Protein AF-0000000066997090 (afdb_homodimer)

Radius of gyration: 21.76 Å; Cα contacts (8 Å, |Δi|>4): 452; chains: 2; bounding box: 59×66×46 Å

pLDDT: mean 92.42, std 15.79, range [26.75, 98.94]

Secondary structure (DSSP, 8-state):
--S----TTS----S-HHHHHHHHHHHHHHHHHHHHHHHHHHHHHH-PPPP-HHHHHHHHHHT--GGGSHHHHHHHHHHHHHHHHHHHHHHHHHTT--HHHHHHHHHHHHHHHHHHHHHHTTS---GGGS-HHHHHHHHHHHHHHHHHHHHHHHHHHHGGGGG-/--S----TTS----S-HHHHHHHHHHHHHHHHHHHHHHHHHHHHHH-PPPP-HHHHHHHHHHT--GGGSHHHHHHHHHHHHHHHHHHHHHHHHHTT--HHHHHHHHHHHHHHHHHHHHHHTTS---GGGS-HHHHHHHHHHHHHHHHHHHHHHHHHHHGGGGG-

Sequence (328 aa):
MPENYINPARPKIRFSLIECIAIGIGAGAVGVAAMTLGEKTEQALTHRPNSYVPGKTLARLFNLDFHAQPERINHAMHWGQGMLAAGVRGAMSYYGIVGPFGSYIFMGVRLLVDQTLENWTGVGALPWTWPVSEQIIDLLHKAVFAAVTGYVADRIILGEALNAMPENYINPARPKIRFSLIECIAIGIGAGAVGVAAMTLGEKTEQALTHRPNSYVPGKTLARLFNLDFHAQPERINHAMHWGQGMLAAGVRGAMSYYGIVGPFGSYIFMGVRLLVDQTLENWTGVGALPWTWPVSEQIIDLLHKAVFAAVTGYVADRIILGEALNA

Foldseek 3Di:
DDPPPPPLLQPDWPDDLVVLLLLLLVLLLVLLVQLVVVVVVVCVVVVDDDDLLQLVLQCLVVVHDCVVPSVVSSVCRSSVVSSNLSSVLSNCLNSRQADLRSLVVSLVSSVVVSCCSSVVSPSDDDLVVDDPVVNVSSSVSSSSSSRSSRVSSNCVGCNPSVVD/DDPPPPPLLQPDWPDDLVVLLLLLLVLLLVLLVQLVVVVVVVCVVVVDDDDLLQLVLQCLVVVHDCVVPSVVSSVCRSSVVSSNLSSVLSNCLNSRQADLRSLVVSLVSSVVVSCCSSVVSPSDDDLVVDPPVVNVSSSVSSSSSSNSSRVSSNCVGVNPSVVD

Solvent-accessible surface area (backbone atoms only — not comparable to full-atom values): 16860 Å² total; per-residue (Å²): 127,79,86,82,66,73,55,81,62,60,66,90,57,87,59,52,66,71,51,28,22,52,44,6,26,54,19,11,49,55,6,43,50,52,24,47,55,50,48,52,55,48,26,71,73,68,64,57,76,87,79,54,60,51,14,53,26,47,18,60,75,67,72,48,70,46,84,78,45,48,69,61,43,21,47,47,34,52,49,48,49,42,14,59,56,20,21,56,52,11,41,31,41,70,71,36,43,28,62,61,51,28,15,54,52,43,28,51,52,51,50,49,51,52,50,49,52,21,44,74,65,62,67,47,71,63,64,48,67,47,59,64,68,57,34,48,52,52,51,52,40,40,47,46,22,21,44,46,16,38,53,49,26,38,44,70,59,46,39,75,52,70,79,102,125,78,87,80,69,73,54,80,62,60,65,88,58,88,60,52,65,70,51,27,21,51,44,6,26,55,19,12,50,54,6,43,50,53,23,48,53,50,49,53,54,50,26,71,73,68,65,56,75,85,78,54,59,50,14,54,26,47,19,60,74,66,71,47,70,45,82,79,44,47,68,61,43,22,48,48,33,54,49,48,49,43,13,59,57,21,20,55,52,11,41,30,41,70,72,37,44,29,60,62,51,27,15,53,54,43,29,51,51,50,51,48,53,52,51,48,51,23,45,73,64,62,65,47,72,63,64,46,68,48,58,64,68,57,32,48,51,52,52,52,40,40,46,46,22,21,44,46,17,39,53,48,27,38,44,69,58,47,39,73,54,71,81,101

Structure (mmCIF, N/CA/C/O backbone):
data_AF-0000000066997090-model_v1
#
loop_
_entity.id
_entity.type
_entity.pdbx_description
1 polymer 'DUF1440 domain-containing protein'
#
loop_
_atom_site.group_PDB
_atom_site.id
_atom_site.type_symbol
_atom_site.label_atom_id
_atom_site.label_alt_id
_atom_site.label_comp_id
_atom_site.label_asym_id
_atom_site.label_entity_id
_atom_site.label_seq_id
_atom_site.pdbx_PDB_ins_code
_atom_site.Cartn_x
_atom_site.Cartn_y
_atom_site.Cartn_z
_atom_site.occupancy
_atom_site.B_iso_or_equiv
_atom_site.auth_seq_id
_atom_site.auth_comp_id
_atom_site.auth_asym_id
_atom_site.auth_atom_id
_atom_site.pdbx_PDB_model_num
ATOM 1 N N . MET A 1 1 ? -28.781 -18.297 -17 1 26.75 1 MET A N 1
ATOM 2 C CA . MET A 1 1 ? -28 -17.891 -15.852 1 26.75 1 MET A CA 1
ATOM 3 C C . MET A 1 1 ? -28.906 -17.594 -14.656 1 26.75 1 MET A C 1
ATOM 5 O O . MET A 1 1 ? -29.953 -16.953 -14.812 1 26.75 1 MET A O 1
ATOM 9 N N . PRO A 1 2 ? -28.859 -18.312 -13.5 1 32.38 2 PRO A N 1
ATOM 10 C CA . PRO A 1 2 ? -30.031 -18.172 -12.617 1 32.38 2 PRO A CA 1
ATOM 11 C C . PRO A 1 2 ? -30.281 -16.719 -12.211 1 32.38 2 PRO A C 1
ATOM 13 O O . PRO A 1 2 ? -29.359 -15.898 -12.219 1 32.38 2 PRO A O 1
ATOM 16 N N . GLU A 1 3 ? -31.406 -16.188 -12.133 1 40.97 3 GLU A N 1
ATOM 17 C CA . GLU A 1 3 ? -32.031 -14.891 -11.859 1 40.97 3 GLU A CA 1
ATOM 18 C C . GLU A 1 3 ? -31.469 -14.281 -10.57 1 40.97 3 GLU A C 1
ATOM 20 O O . GLU A 1 3 ? -31.406 -13.062 -10.43 1 40.97 3 GLU A O 1
ATOM 25 N N . ASN A 1 4 ? -31.469 -15.008 -9.469 1 31.61 4 ASN A N 1
ATOM 26 C CA . ASN A 1 4 ? -31.109 -14.578 -8.117 1 31.61 4 ASN A CA 1
ATOM 27 C C . ASN A 1 4 ? -29.594 -14.555 -7.918 1 31.61 4 ASN A C 1
ATOM 29 O O . ASN A 1 4 ? -29.062 -15.258 -7.051 1 31.61 4 ASN A O 1
ATOM 33 N N . TYR A 1 5 ? -28.766 -14.508 -8.891 1 31.22 5 TYR A N 1
ATOM 34 C CA . TYR A 1 5 ? -27.312 -14.43 -8.695 1 31.22 5 TYR A CA 1
ATOM 35 C C . TYR A 1 5 ? -26.953 -13.273 -7.777 1 31.22 5 TYR A C 1
ATOM 37 O O . TYR A 1 5 ? -27.094 -12.109 -8.164 1 31.22 5 TYR A O 1
ATOM 45 N N . ILE A 1 6 ? -27.219 -13.266 -6.422 1 35.69 6 ILE A N 1
ATOM 46 C CA . ILE A 1 6 ? -26.594 -12.344 -5.484 1 35.69 6 ILE A CA 1
ATOM 47 C C . ILE A 1 6 ? -25.109 -12.219 -5.785 1 35.69 6 ILE A C 1
ATOM 49 O O . ILE A 1 6 ? -24.391 -13.227 -5.848 1 35.69 6 ILE A O 1
ATOM 53 N N . ASN A 1 7 ? -24.75 -11.359 -6.586 1 41.47 7 ASN A N 1
ATOM 54 C CA . ASN A 1 7 ? -23.344 -11.031 -6.719 1 41.47 7 ASN A CA 1
ATOM 55 C C . ASN A 1 7 ? -22.703 -10.742 -5.363 1 41.47 7 ASN A C 1
ATOM 57 O O . ASN A 1 7 ? -22.938 -9.688 -4.77 1 41.47 7 ASN A O 1
ATOM 61 N N . PRO A 1 8 ? -22.469 -11.695 -4.57 1 47.41 8 PRO A N 1
ATOM 62 C CA . PRO A 1 8 ? -21.938 -11.508 -3.223 1 47.41 8 PRO A CA 1
ATOM 63 C C . PRO A 1 8 ? -21.031 -10.281 -3.109 1 47.41 8 PRO A C 1
ATOM 65 O O . PRO A 1 8 ? -20.75 -9.82 -2.002 1 47.41 8 PRO A O 1
ATOM 68 N N . ALA A 1 9 ? -20.531 -9.867 -4.25 1 51.72 9 ALA A N 1
ATOM 69 C CA . ALA A 1 9 ? -19.609 -8.727 -4.316 1 51.72 9 ALA A CA 1
ATOM 70 C C . ALA A 1 9 ? -20.375 -7.414 -4.137 1 51.72 9 ALA A C 1
ATOM 72 O O . ALA A 1 9 ? -19.766 -6.363 -3.926 1 51.72 9 ALA A O 1
ATOM 73 N N . ARG A 1 10 ? -21.688 -7.379 -4.277 1 58.47 10 ARG A N 1
ATOM 74 C CA . ARG A 1 10 ? -22.391 -6.117 -4.098 1 58.47 10 ARG A CA 1
ATOM 75 C C . ARG A 1 10 ? -23.547 -6.273 -3.102 1 58.47 10 ARG A C 1
ATOM 77 O O . ARG A 1 10 ? -24.703 -6.398 -3.5 1 58.47 10 ARG A O 1
ATOM 84 N N . PRO A 1 11 ? -23.203 -6.371 -1.847 1 61.75 11 PRO A N 1
ATOM 85 C CA . PRO A 1 11 ? -24.297 -6.422 -0.861 1 61.75 11 PRO A CA 1
ATOM 86 C C . PRO A 1 11 ? -25.25 -5.242 -0.976 1 61.75 11 PRO A C 1
ATOM 88 O O . PRO A 1 11 ? -24.875 -4.176 -1.472 1 61.75 11 PRO A O 1
ATOM 91 N N . LYS A 1 12 ? -26.469 -5.492 -0.693 1 74.38 12 LYS A N 1
ATOM 92 C CA . LYS A 1 12 ? -27.453 -4.414 -0.662 1 74.38 12 LYS A CA 1
ATOM 93 C C . LYS A 1 12 ? -27.094 -3.369 0.391 1 74.38 12 LYS A C 1
ATOM 95 O O . LYS A 1 12 ? -27.047 -3.674 1.586 1 74.38 12 LYS A O 1
ATOM 100 N N . ILE A 1 13 ? -26.641 -2.254 -0.014 1 85.56 13 ILE A N 1
ATOM 101 C CA . ILE A 1 13 ? -26.281 -1.128 0.836 1 85.56 13 ILE A CA 1
ATOM 102 C C . ILE A 1 13 ? -27.5 -0.246 1.085 1 85.56 13 ILE A C 1
ATOM 104 O O . ILE A 1 13 ? -28.172 0.169 0.141 1 85.56 13 ILE A O 1
ATOM 108 N N . ARG A 1 14 ? -27.828 -0.069 2.295 1 88.38 14 ARG A N 1
ATOM 109 C CA . ARG A 1 14 ? -29.016 0.666 2.701 1 88.38 14 ARG A CA 1
ATOM 110 C C . ARG A 1 14 ? -28.766 2.17 2.684 1 88.38 14 ARG A C 1
ATOM 112 O O . ARG A 1 14 ? -29.672 2.959 2.955 1 88.38 14 ARG A O 1
ATOM 119 N N . PHE A 1 15 ? -27.562 2.557 2.449 1 95.38 15 PHE A N 1
ATOM 120 C CA . PHE A 1 15 ? -27.172 3.961 2.43 1 95.38 15 PHE A CA 1
ATOM 121 C C . PHE A 1 15 ? -26.969 4.445 0.999 1 95.38 15 PHE A C 1
ATOM 123 O O . PHE A 1 15 ? -26.547 3.676 0.131 1 95.38 15 PHE A O 1
ATOM 130 N N . SER A 1 16 ? -27.297 5.715 0.869 1 96.94 16 SER A N 1
ATOM 131 C CA . SER A 1 16 ? -26.938 6.34 -0.399 1 96.94 16 SER A CA 1
ATOM 132 C C . SER A 1 16 ? -25.422 6.594 -0.482 1 96.94 16 SER A C 1
ATOM 134 O O . SER A 1 16 ? -24.719 6.492 0.522 1 96.94 16 SER A O 1
ATOM 136 N N . LEU A 1 17 ? -25 6.895 -1.666 1 97.62 17 LEU A N 1
ATOM 137 C CA . LEU A 1 17 ? -23.578 7.207 -1.854 1 97.62 17 LEU A CA 1
ATOM 138 C C . LEU A 1 17 ? -23.172 8.391 -0.986 1 97.62 17 LEU A C 1
ATOM 140 O O . LEU A 1 17 ? -22.109 8.352 -0.351 1 97.62 17 LEU A O 1
ATOM 144 N N . ILE A 1 18 ? -23.969 9.422 -0.928 1 98.62 18 ILE A N 1
ATOM 145 C CA . ILE A 1 18 ? -23.625 10.617 -0.162 1 98.62 18 ILE A CA 1
ATOM 146 C C . ILE A 1 18 ? -23.594 10.281 1.326 1 98.62 18 ILE A C 1
ATOM 148 O O . ILE A 1 18 ? -22.75 10.812 2.064 1 98.62 18 ILE A O 1
ATOM 152 N N . GLU A 1 19 ? -24.453 9.398 1.683 1 98.75 19 GLU A N 1
ATOM 153 C CA . GLU A 1 19 ? -24.438 8.953 3.072 1 98.75 19 GLU A CA 1
ATOM 154 C C . GLU A 1 19 ? -23.172 8.148 3.375 1 98.75 19 GLU A C 1
ATOM 156 O O . GLU A 1 19 ? -22.578 8.289 4.445 1 98.75 19 GLU A O 1
ATOM 161 N N . CYS A 1 20 ? -22.797 7.332 2.498 1 98.56 20 CYS A N 1
ATOM 162 C CA . CYS A 1 20 ? -21.594 6.535 2.684 1 98.56 20 CYS A CA 1
ATOM 163 C C . CYS A 1 20 ? -20.359 7.426 2.738 1 98.56 20 CYS A C 1
ATOM 165 O O . CYS A 1 20 ? -19.422 7.156 3.502 1 98.56 20 CYS A O 1
ATOM 167 N N . ILE A 1 21 ? -20.344 8.461 1.951 1 98.94 21 ILE A N 1
ATOM 168 C CA . ILE A 1 21 ? -19.25 9.422 1.997 1 98.94 21 ILE A CA 1
ATOM 169 C C . ILE A 1 21 ? -19.219 10.102 3.363 1 98.94 21 ILE A C 1
ATOM 171 O O . ILE A 1 21 ? -18.156 10.242 3.973 1 98.94 21 ILE A O 1
ATOM 175 N N . ALA A 1 22 ? -20.375 10.438 3.9 1 98.88 22 ALA A N 1
ATOM 176 C CA . ALA A 1 22 ? -20.469 11.062 5.219 1 98.88 22 ALA A CA 1
ATOM 177 C C . ALA A 1 22 ? -20.016 10.094 6.312 1 98.88 22 ALA A C 1
ATOM 179 O O . ALA A 1 22 ? -19.328 10.484 7.25 1 98.88 22 ALA A O 1
ATOM 180 N N . ILE A 1 23 ? -20.453 8.898 6.152 1 98.88 23 ILE A N 1
ATOM 181 C CA . ILE A 1 23 ? -20.031 7.867 7.094 1 98.88 23 ILE A CA 1
ATOM 182 C C . ILE A 1 23 ? -18.516 7.707 7.031 1 98.88 23 ILE A C 1
ATOM 184 O O . ILE A 1 23 ? -17.859 7.566 8.062 1 98.88 23 ILE A O 1
ATOM 188 N N . GLY A 1 24 ? -17.953 7.734 5.848 1 98.94 24 GLY A N 1
ATOM 189 C CA . GLY A 1 24 ? -16.516 7.703 5.688 1 98.94 24 GLY A CA 1
ATOM 190 C C . GLY A 1 24 ? -15.805 8.844 6.395 1 98.94 24 GLY A C 1
ATOM 191 O O . GLY A 1 24 ? -14.773 8.633 7.047 1 98.94 24 GLY A O 1
ATOM 192 N N . ILE A 1 25 ? -16.328 10 6.297 1 98.94 25 ILE A N 1
ATOM 193 C CA . ILE A 1 25 ? -15.758 11.164 6.969 1 98.94 25 ILE A CA 1
ATOM 194 C C . ILE A 1 25 ? -15.766 10.945 8.484 1 98.94 25 ILE A C 1
ATOM 196 O O . ILE A 1 25 ? -14.766 11.195 9.156 1 98.94 25 ILE A O 1
ATOM 200 N N . GLY A 1 26 ? -16.875 10.406 8.961 1 98.94 26 GLY A N 1
ATOM 201 C CA . GLY A 1 26 ? -16.938 10.07 10.375 1 98.94 26 GLY A CA 1
ATOM 202 C C . GLY A 1 26 ? -15.961 8.984 10.781 1 98.94 26 GLY A C 1
ATOM 203 O O . GLY A 1 26 ? -15.289 9.094 11.812 1 98.94 26 GLY A O 1
ATOM 204 N N . ALA A 1 27 ? -15.906 7.953 10 1 98.94 27 ALA A N 1
ATOM 205 C CA . ALA A 1 27 ? -14.945 6.883 10.242 1 98.94 27 ALA A CA 1
ATOM 206 C C . ALA A 1 27 ? -13.516 7.414 10.211 1 98.94 27 ALA A C 1
ATOM 208 O O . ALA A 1 27 ? -12.648 6.934 10.945 1 98.94 27 ALA A O 1
ATOM 209 N N . GLY A 1 28 ? -13.336 8.383 9.375 1 98.94 28 GLY A N 1
ATOM 210 C CA . GLY A 1 28 ? -12.039 9.031 9.297 1 98.94 28 GLY A CA 1
ATOM 211 C C . GLY A 1 28 ? -11.625 9.695 10.602 1 98.94 28 GLY A C 1
ATOM 212 O O . GLY A 1 28 ? -10.445 9.727 10.938 1 98.94 28 GLY A O 1
ATOM 213 N N . ALA A 1 29 ? -12.578 10.234 11.297 1 98.94 29 ALA A N 1
ATOM 214 C CA . ALA A 1 29 ? -12.273 10.812 12.602 1 98.94 29 ALA A CA 1
ATOM 215 C C . ALA A 1 29 ? -11.727 9.75 13.547 1 98.94 29 ALA A C 1
ATOM 217 O O . ALA A 1 29 ? -10.766 10 14.281 1 98.94 29 ALA A O 1
ATOM 218 N N . VAL A 1 30 ? -12.297 8.586 13.484 1 98.94 30 VAL A N 1
ATOM 219 C CA . VAL A 1 30 ? -11.844 7.473 14.32 1 98.94 30 VAL A CA 1
ATOM 220 C C . VAL A 1 30 ? -10.445 7.035 13.875 1 98.94 30 VAL A C 1
ATOM 222 O O . VAL A 1 30 ? -9.578 6.777 14.703 1 98.94 30 VAL A O 1
ATOM 225 N N . GLY A 1 31 ? -10.258 6.988 12.602 1 98.94 31 GLY A N 1
ATOM 226 C CA . GLY A 1 31 ? -8.953 6.641 12.062 1 98.94 31 GLY A CA 1
ATOM 227 C C . GLY A 1 31 ? -7.867 7.625 12.453 1 98.94 31 GLY A C 1
ATOM 228 O O . GLY A 1 31 ? -6.766 7.219 12.836 1 98.94 31 GLY A O 1
ATOM 229 N N . VAL A 1 32 ? -8.164 8.891 12.398 1 98.94 32 VAL A N 1
ATOM 230 C CA . VAL A 1 32 ? -7.203 9.922 12.773 1 98.94 32 VAL A CA 1
ATOM 231 C C . VAL A 1 32 ? -6.895 9.82 14.266 1 98.94 32 VAL A C 1
ATOM 233 O O . VAL A 1 32 ? -5.742 9.945 14.68 1 98.94 32 VAL A O 1
ATOM 236 N N . ALA A 1 33 ? -7.914 9.602 15.016 1 98.88 33 ALA A N 1
ATOM 237 C CA . ALA A 1 33 ? -7.695 9.445 16.453 1 98.88 33 ALA A CA 1
ATOM 238 C C . ALA A 1 33 ? -6.738 8.289 16.734 1 98.88 33 ALA A C 1
ATOM 240 O O . ALA A 1 33 ? -5.797 8.422 17.516 1 98.88 33 ALA A O 1
ATOM 241 N N . ALA A 1 34 ? -6.957 7.195 16.109 1 98.94 34 ALA A N 1
ATOM 242 C CA . ALA A 1 34 ? -6.105 6.023 16.297 1 98.94 34 ALA A CA 1
ATOM 243 C C . ALA A 1 34 ? -4.676 6.305 15.852 1 98.94 34 ALA A C 1
ATOM 245 O O . ALA A 1 34 ? -3.719 5.938 16.531 1 98.94 34 ALA A O 1
ATOM 246 N N . MET A 1 35 ? -4.555 6.938 14.727 1 98.81 35 MET A N 1
ATOM 247 C CA . MET A 1 35 ? -3.232 7.281 14.211 1 98.81 35 MET A CA 1
ATOM 248 C C . MET A 1 35 ? -2.516 8.242 15.156 1 98.81 35 MET A C 1
ATOM 250 O O . MET A 1 35 ? -1.319 8.094 15.406 1 98.81 35 MET A O 1
ATOM 254 N N . THR A 1 36 ? -3.277 9.18 15.648 1 98.5 36 THR A N 1
ATOM 255 C CA . THR A 1 36 ? -2.707 10.172 16.547 1 98.5 36 THR A CA 1
ATOM 256 C C . THR A 1 36 ? -2.242 9.516 17.844 1 98.5 36 THR A C 1
ATOM 258 O O . THR A 1 36 ? -1.152 9.812 18.344 1 98.5 36 THR A O 1
ATOM 261 N N . LEU A 1 37 ? -3.053 8.664 18.375 1 98.56 37 LEU A N 1
ATOM 262 C CA . LEU A 1 37 ? -2.652 7.93 19.562 1 98.56 37 LEU A CA 1
ATOM 263 C C . LEU A 1 37 ? -1.389 7.117 19.297 1 98.56 37 LEU A C 1
ATOM 265 O O . LEU A 1 37 ? -0.485 7.078 20.141 1 98.56 37 LEU A O 1
ATOM 269 N N . GLY A 1 38 ? -1.304 6.5 18.156 1 98.5 38 GLY A N 1
ATOM 270 C CA . GLY A 1 38 ? -0.103 5.777 17.766 1 98.5 38 GLY A CA 1
ATOM 271 C C . GLY A 1 38 ? 1.113 6.672 17.641 1 98.5 38 GLY A C 1
ATOM 272 O O . GLY A 1 38 ? 2.211 6.312 18.062 1 98.5 38 GLY A O 1
ATOM 273 N N . GLU A 1 39 ? 0.9 7.793 17.062 1 98.44 39 GLU A N 1
ATOM 274 C CA . GLU A 1 39 ? 1.982 8.758 16.906 1 98.44 39 GLU A CA 1
ATOM 275 C C . GLU A 1 39 ? 2.52 9.227 18.25 1 98.44 39 GLU A C 1
ATOM 277 O O . GLU A 1 39 ? 3.734 9.305 18.453 1 98.44 39 GLU A O 1
ATOM 282 N N . LYS A 1 40 ? 1.618 9.508 19.094 1 98.06 40 LYS A N 1
ATOM 283 C CA . LYS A 1 40 ? 2.057 10 20.391 1 98.06 40 LYS A CA 1
ATOM 284 C C . LYS A 1 40 ? 2.781 8.906 21.172 1 98.06 40 LYS A C 1
ATOM 286 O O . LYS A 1 40 ? 3.75 9.18 21.891 1 98.06 40 LYS A O 1
ATOM 291 N N . THR A 1 41 ? 2.355 7.691 21.109 1 98.44 41 THR A N 1
ATOM 292 C CA . THR A 1 41 ? 3.031 6.562 21.734 1 98.44 41 THR A CA 1
ATOM 293 C C . THR A 1 41 ? 4.426 6.367 21.156 1 98.44 41 THR A C 1
ATOM 295 O O . THR A 1 41 ? 5.402 6.219 21.891 1 98.44 41 THR A O 1
ATOM 298 N N . GLU A 1 42 ? 4.438 6.387 19.875 1 98.38 42 GLU A N 1
ATOM 299 C CA . GLU A 1 42 ? 5.723 6.266 19.188 1 98.38 42 GLU A CA 1
ATOM 300 C C . GLU A 1 42 ? 6.668 7.395 19.594 1 98.38 42 GLU A C 1
ATOM 302 O O . GLU A 1 42 ? 7.848 7.156 19.859 1 98.38 42 GLU A O 1
ATOM 307 N N . GLN A 1 43 ? 6.164 8.602 19.625 1 98.06 43 GLN A N 1
ATOM 308 C CA . GLN A 1 43 ? 6.973 9.773 19.969 1 98.06 43 GLN A CA 1
ATOM 309 C C . GLN A 1 43 ? 7.48 9.688 21.406 1 98.06 43 GLN A C 1
ATOM 311 O O . GLN A 1 43 ? 8.586 10.141 21.703 1 98.06 43 GLN A O 1
ATOM 316 N N . ALA A 1 44 ? 6.699 9.117 22.203 1 98.06 44 ALA A N 1
ATOM 317 C CA . ALA A 1 44 ? 7.121 8.938 23.594 1 98.06 44 ALA A CA 1
ATOM 318 C C . ALA A 1 44 ? 8.32 8.008 23.703 1 98.06 44 ALA A C 1
ATOM 320 O O . ALA A 1 44 ? 9.172 8.164 24.578 1 98.06 44 ALA A O 1
ATOM 321 N N . LEU A 1 45 ? 8.445 7.152 22.766 1 97.62 45 LEU A N 1
ATOM 322 C CA . LEU A 1 45 ? 9.523 6.168 22.766 1 97.62 45 LEU A CA 1
ATOM 323 C C . LEU A 1 45 ? 10.727 6.691 21.984 1 97.62 45 LEU A C 1
ATOM 325 O O . LEU A 1 45 ? 11.867 6.523 22.422 1 97.62 45 LEU A O 1
ATOM 329 N N . THR A 1 46 ? 10.477 7.387 20.922 1 96.44 46 THR A N 1
ATOM 330 C CA . THR A 1 46 ? 11.555 7.793 20.031 1 96.44 46 THR A CA 1
ATOM 331 C C . THR A 1 46 ? 11.969 9.234 20.312 1 96.44 46 THR A C 1
ATOM 333 O O . THR A 1 46 ? 13.023 9.68 19.859 1 96.44 46 THR A O 1
ATOM 336 N N . HIS A 1 47 ? 11.125 9.992 20.906 1 97.25 47 HIS A N 1
ATOM 337 C CA . HIS A 1 47 ? 11.32 11.406 21.219 1 97.25 47 HIS A CA 1
ATOM 338 C C . HIS A 1 47 ? 11.359 12.242 19.938 1 97.25 47 HIS A C 1
ATOM 340 O O . HIS A 1 47 ? 11.953 13.32 19.922 1 97.25 47 HIS A O 1
ATOM 346 N N . ARG A 1 48 ? 10.797 11.68 18.891 1 96.25 48 ARG A N 1
ATOM 347 C CA . ARG A 1 48 ? 10.68 12.422 17.641 1 96.25 48 ARG A CA 1
ATOM 348 C C . ARG A 1 48 ? 9.789 13.648 17.828 1 96.25 48 ARG A C 1
ATOM 350 O O . ARG A 1 48 ? 8.727 13.57 18.453 1 96.25 48 ARG A O 1
ATOM 357 N N . PRO A 1 49 ? 10.188 14.758 17.297 1 96.19 49 PRO A N 1
ATOM 358 C CA . PRO A 1 49 ? 9.352 15.953 17.453 1 96.19 49 PRO A CA 1
ATOM 359 C C . PRO A 1 49 ? 8.125 15.93 16.547 1 96.19 49 PRO A C 1
ATOM 361 O O . PRO A 1 49 ? 8.031 15.086 15.648 1 96.19 49 PRO A O 1
ATOM 364 N N . ASN A 1 50 ? 7.238 16.859 16.859 1 95.5 50 ASN A N 1
ATOM 365 C CA . ASN A 1 50 ? 6.082 17.047 16 1 95.5 50 ASN A CA 1
ATOM 366 C C . ASN A 1 50 ? 6.496 17.547 14.617 1 95.5 50 ASN A C 1
ATOM 368 O O . ASN A 1 50 ? 7.422 18.344 14.492 1 95.5 50 ASN A O 1
ATOM 372 N N . SER A 1 51 ? 5.797 17.016 13.68 1 95.62 51 SER A N 1
ATOM 373 C CA . SER A 1 51 ? 5.91 17.578 12.336 1 95.62 51 SER A CA 1
ATOM 374 C C . SER A 1 51 ? 4.934 18.734 12.133 1 95.62 51 SER A C 1
ATOM 376 O O . SER A 1 51 ? 3.775 18.656 12.547 1 95.62 51 SER A O 1
ATOM 378 N N . TYR A 1 52 ? 5.383 19.75 11.5 1 97.5 52 TYR A N 1
ATOM 379 C CA . TYR A 1 52 ? 4.504 20.875 11.195 1 97.5 52 TYR A CA 1
ATOM 380 C C . TYR A 1 52 ? 4.266 20.984 9.695 1 97.5 52 TYR A C 1
ATOM 382 O O . TYR A 1 52 ? 3.699 21.984 9.219 1 97.5 52 TYR A O 1
ATOM 390 N N . VAL A 1 53 ? 4.699 19.938 9 1 97.56 53 VAL A N 1
ATOM 391 C CA . VAL A 1 53 ? 4.508 19.891 7.555 1 97.56 53 VAL A CA 1
ATOM 392 C C . VAL A 1 53 ? 3.023 20.031 7.227 1 97.56 53 VAL A C 1
ATOM 394 O O . VAL A 1 53 ? 2.65 20.828 6.352 1 97.56 53 VAL A O 1
ATOM 397 N N . PRO A 1 54 ? 2.125 19.344 8.023 1 98.12 54 PRO A N 1
ATOM 398 C CA . PRO A 1 54 ? 0.705 19.5 7.703 1 98.12 54 PRO A CA 1
ATOM 399 C C . PRO A 1 54 ? 0.221 20.938 7.871 1 98.12 54 PRO A C 1
ATOM 401 O O . PRO A 1 54 ? -0.449 21.484 6.984 1 98.12 54 PRO A O 1
ATOM 404 N N . GLY A 1 55 ? 0.569 21.547 8.938 1 98.56 55 GLY A N 1
ATOM 405 C CA . GLY A 1 55 ? 0.149 22.906 9.188 1 98.56 55 GLY A CA 1
ATOM 406 C C . GLY A 1 55 ? 0.684 23.891 8.164 1 98.56 55 GLY A C 1
ATOM 407 O O . GLY A 1 55 ? -0.053 24.75 7.68 1 98.56 55 GLY A O 1
ATOM 408 N N . LYS A 1 56 ? 1.963 23.75 7.867 1 98.75 56 LYS A N 1
ATOM 409 C CA . LYS A 1 56 ? 2.57 24.625 6.859 1 98.75 56 LYS A CA 1
ATOM 410 C C . LYS A 1 56 ? 1.91 24.422 5.5 1 98.75 56 LYS A C 1
ATOM 412 O O . LYS A 1 56 ? 1.725 25.391 4.75 1 98.75 56 LYS A O 1
ATOM 417 N N . THR A 1 57 ? 1.567 23.219 5.203 1 98.75 57 THR A N 1
ATOM 418 C CA . THR A 1 57 ? 0.867 22.938 3.955 1 98.75 57 THR A CA 1
ATOM 419 C C . THR A 1 57 ? -0.483 23.641 3.918 1 98.75 57 THR A C 1
ATOM 421 O O . THR A 1 57 ? -0.816 24.297 2.93 1 98.75 57 THR A O 1
ATOM 424 N N . LEU A 1 58 ? -1.175 23.562 5.004 1 98.69 58 LEU A N 1
ATOM 425 C CA . LEU A 1 58 ? -2.482 24.203 5.074 1 98.69 58 LEU A CA 1
ATOM 426 C C . LEU A 1 58 ? -2.352 25.719 4.941 1 98.69 58 LEU A C 1
ATOM 428 O O . LEU A 1 58 ? -3.129 26.344 4.223 1 98.69 58 LEU A O 1
ATOM 432 N N . ALA A 1 59 ? -1.424 26.25 5.59 1 98.75 59 ALA A N 1
ATOM 433 C CA . ALA A 1 59 ? -1.216 27.703 5.566 1 98.75 59 ALA A CA 1
ATOM 434 C C . ALA A 1 59 ? -0.921 28.188 4.152 1 98.75 59 ALA A C 1
ATOM 436 O O . ALA A 1 59 ? -1.429 29.234 3.732 1 98.75 59 ALA A O 1
ATOM 437 N N . ARG A 1 60 ? -0.173 27.406 3.438 1 98.44 60 ARG A N 1
ATOM 438 C CA . ARG A 1 60 ? 0.164 27.781 2.07 1 98.44 60 ARG A CA 1
ATOM 439 C C . ARG A 1 60 ? -1.039 27.641 1.146 1 98.44 60 ARG A C 1
ATOM 441 O O . ARG A 1 60 ? -1.219 28.422 0.217 1 98.44 60 ARG A O 1
ATOM 448 N N . LEU A 1 61 ? -1.836 26.688 1.403 1 98.12 61 LEU A N 1
ATOM 449 C CA . LEU A 1 61 ? -3.002 26.422 0.563 1 98.12 61 LEU A CA 1
ATOM 450 C C . LEU A 1 61 ? -4.008 27.562 0.67 1 98.12 61 LEU A C 1
ATOM 452 O O . LEU A 1 61 ? -4.652 27.922 -0.318 1 98.12 61 LEU A O 1
ATOM 456 N N . PHE A 1 62 ? -4.082 28.156 1.812 1 97.81 62 PHE A N 1
ATOM 457 C CA . PHE A 1 62 ? -5.16 29.109 2.045 1 97.81 62 PHE A CA 1
ATOM 458 C C . PHE A 1 62 ? -4.598 30.469 2.449 1 97.81 62 PHE A C 1
ATOM 460 O O . PHE A 1 62 ? -5.332 31.328 2.93 1 97.81 62 PHE A O 1
ATOM 467 N N . ASN A 1 63 ? -3.314 30.562 2.309 1 97.62 63 ASN A N 1
ATOM 468 C CA . ASN A 1 63 ? -2.639 31.828 2.615 1 97.62 63 ASN A CA 1
ATOM 469 C C . ASN A 1 63 ? -2.922 32.281 4.043 1 97.62 63 ASN A C 1
ATOM 471 O O . ASN A 1 63 ? -3.33 33.438 4.266 1 97.62 63 ASN A O 1
ATOM 475 N N . LEU A 1 64 ? -2.707 31.359 4.953 1 98.31 64 LEU A N 1
ATOM 476 C CA . LEU A 1 64 ? -2.869 31.656 6.371 1 98.31 64 LEU A CA 1
ATOM 477 C C . LEU A 1 64 ? -1.54 32.062 7 1 98.31 64 LEU A C 1
ATOM 479 O O . LEU A 1 64 ? -0.474 31.719 6.488 1 98.31 64 LEU A O 1
ATOM 483 N N . ASP A 1 65 ? -1.619 32.844 8.141 1 97.94 65 ASP A N 1
ATOM 484 C CA . ASP A 1 65 ? -0.434 33.125 8.938 1 97.94 65 ASP A CA 1
ATOM 485 C C . ASP A 1 65 ? -0.106 31.969 9.875 1 97.94 65 ASP A C 1
ATOM 487 O O . ASP A 1 65 ? -0.58 31.938 11.016 1 97.94 65 ASP A O 1
ATOM 491 N N . PHE A 1 66 ? 0.749 31.125 9.445 1 97.44 66 PHE A N 1
ATOM 492 C CA . PHE A 1 66 ? 1.111 29.922 10.188 1 97.44 66 PHE A CA 1
ATOM 493 C C . PHE A 1 66 ? 1.666 30.281 11.562 1 97.44 66 PHE A C 1
ATOM 495 O O . PHE A 1 66 ? 1.404 29.578 12.539 1 97.44 66 PHE A O 1
ATOM 502 N N . HIS A 1 67 ? 2.377 31.312 11.695 1 97.44 67 HIS A N 1
ATOM 503 C CA . HIS A 1 67 ? 3.107 31.672 12.914 1 97.44 67 HIS A CA 1
ATOM 504 C C . HIS A 1 67 ? 2.164 32.156 14 1 97.44 67 HIS A C 1
ATOM 506 O O . HIS A 1 67 ? 2.473 32.062 15.188 1 97.44 67 HIS A O 1
ATOM 512 N N . ALA A 1 68 ? 1.071 32.594 13.547 1 97.5 68 ALA A N 1
ATOM 513 C CA . ALA A 1 68 ? 0.105 33.094 14.508 1 97.5 68 ALA A CA 1
ATOM 514 C C . ALA A 1 68 ? -0.468 31.984 15.367 1 97.5 68 ALA A C 1
ATOM 516 O O . ALA A 1 68 ? -0.699 32.156 16.562 1 97.5 68 ALA A O 1
ATOM 517 N N . GLN A 1 69 ? -0.773 30.828 14.797 1 97.62 69 GLN A N 1
ATOM 518 C CA . GLN A 1 69 ? -1.357 29.703 15.516 1 97.62 69 GLN A CA 1
ATOM 519 C C . GLN A 1 69 ? -0.888 28.375 14.922 1 97.62 69 GLN A C 1
ATOM 521 O O . GLN A 1 69 ? -1.699 27.594 14.438 1 97.62 69 GLN A O 1
ATOM 526 N N . PRO A 1 70 ? 0.354 28.031 15.102 1 97.81 70 PRO A N 1
ATOM 527 C CA . PRO A 1 70 ? 0.915 26.859 14.422 1 97.81 70 PRO A CA 1
ATOM 528 C C . PRO A 1 70 ? 0.254 25.562 14.859 1 97.81 70 PRO A C 1
ATOM 530 O O . PRO A 1 70 ? -0.052 24.703 14.016 1 97.81 70 PRO A O 1
ATOM 533 N N . GLU A 1 71 ? -0.035 25.406 16.156 1 97.88 71 GLU A N 1
ATOM 534 C CA . GLU A 1 71 ? -0.609 24.156 16.641 1 97.88 71 GLU A CA 1
ATOM 535 C C . GLU A 1 71 ? -2.037 23.969 16.141 1 97.88 71 GLU A C 1
ATOM 537 O O . GLU A 1 71 ? -2.42 22.859 15.727 1 97.88 71 GLU A O 1
ATOM 542 N N . ARG A 1 72 ? -2.773 25.031 16.125 1 98.06 72 ARG A N 1
ATOM 543 C CA . ARG A 1 72 ? -4.164 24.969 15.68 1 98.06 72 ARG A CA 1
ATOM 544 C C . ARG A 1 72 ? -4.25 24.672 14.188 1 98.06 72 ARG A C 1
ATOM 546 O O . ARG A 1 72 ? -5.074 23.859 13.758 1 98.06 72 ARG A O 1
ATOM 553 N N . ILE A 1 73 ? -3.434 25.344 13.422 1 98.56 73 ILE A N 1
ATOM 554 C CA . ILE A 1 73 ? -3.432 25.141 11.977 1 98.56 73 ILE A CA 1
ATOM 555 C C . ILE A 1 73 ? -2.967 23.719 11.656 1 98.56 73 ILE A C 1
ATOM 557 O O . ILE A 1 73 ? -3.533 23.062 10.781 1 98.56 73 ILE A O 1
ATOM 561 N N . ASN A 1 74 ? -2.004 23.266 12.398 1 98.5 74 ASN A N 1
ATOM 562 C CA . ASN A 1 74 ? -1.494 21.922 12.203 1 98.5 74 ASN A CA 1
ATOM 563 C C . ASN A 1 74 ? -2.559 20.859 12.523 1 98.5 74 ASN A C 1
ATOM 565 O O . ASN A 1 74 ? -2.729 19.906 11.766 1 98.5 74 ASN A O 1
ATOM 569 N N . HIS A 1 75 ? -3.273 21.062 13.586 1 97.81 75 HIS A N 1
ATOM 570 C CA . HIS A 1 75 ? -4.328 20.141 13.984 1 97.81 75 HIS A CA 1
ATOM 571 C C . HIS A 1 75 ? -5.48 20.156 12.984 1 97.81 75 HIS A C 1
ATOM 573 O O . HIS A 1 75 ? -6.051 19.109 12.672 1 97.81 75 HIS A O 1
ATOM 579 N N . ALA A 1 76 ? -5.766 21.312 12.547 1 98.38 76 ALA A N 1
ATOM 580 C CA . ALA A 1 76 ? -6.844 21.453 11.57 1 98.38 76 ALA A CA 1
ATOM 581 C C . ALA A 1 76 ? -6.547 20.641 10.312 1 98.38 76 ALA A C 1
ATOM 583 O O . ALA A 1 76 ? -7.426 19.953 9.789 1 98.38 76 ALA A O 1
ATOM 584 N N . MET A 1 77 ? -5.309 20.766 9.875 1 98.62 77 MET A N 1
ATOM 585 C CA . MET A 1 77 ? -4.926 20.016 8.688 1 98.62 77 MET A CA 1
ATOM 586 C C . MET A 1 77 ? -4.898 18.516 8.977 1 98.62 77 MET A C 1
ATOM 588 O O . MET A 1 77 ? -5.395 17.719 8.18 1 98.62 77 MET A O 1
ATOM 592 N N . HIS A 1 78 ? -4.328 18.141 10.047 1 98 78 HIS A N 1
ATOM 593 C CA . HIS A 1 78 ? -4.176 16.75 10.43 1 98 78 HIS A CA 1
ATOM 594 C C . HIS A 1 78 ? -5.527 16.047 10.508 1 98 78 HIS A C 1
ATOM 596 O O . HIS A 1 78 ? -5.73 15 9.875 1 98 78 HIS A O 1
ATOM 602 N N . TRP A 1 79 ? -6.434 16.625 11.203 1 98.38 79 TRP A N 1
ATOM 603 C CA . TRP A 1 79 ? -7.762 16.047 11.375 1 98.38 79 TRP A CA 1
ATOM 604 C C . TRP A 1 79 ? -8.617 16.281 10.133 1 98.38 79 TRP A C 1
ATOM 606 O O . TRP A 1 79 ? -9.266 15.359 9.633 1 98.38 79 TRP A O 1
ATOM 616 N N . GLY A 1 80 ? -8.586 17.5 9.664 1 98.62 80 GLY A N 1
ATOM 617 C CA . GLY A 1 80 ? -9.43 17.875 8.547 1 98.62 80 GLY A CA 1
ATOM 618 C C . GLY A 1 80 ? -9.133 17.078 7.285 1 98.62 80 GLY A C 1
ATOM 619 O O . GLY A 1 80 ? -10.039 16.547 6.648 1 98.62 80 GLY A O 1
ATOM 620 N N . GLN A 1 81 ? -7.906 17.047 6.965 1 98.69 81 GLN A N 1
ATOM 621 C CA . GLN A 1 81 ? -7.531 16.312 5.754 1 98.69 81 GLN A CA 1
ATOM 622 C C . GLN A 1 81 ? -7.836 14.828 5.891 1 98.69 81 GLN A C 1
ATOM 624 O O . GLN A 1 81 ? -8.312 14.195 4.945 1 98.69 81 GLN A O 1
ATOM 629 N N . GLY A 1 82 ? -7.48 14.258 7.035 1 98.69 82 GLY A N 1
ATOM 630 C CA . GLY A 1 82 ? -7.773 12.852 7.27 1 98.69 82 GLY A CA 1
ATOM 631 C C . GLY A 1 82 ? -9.25 12.516 7.113 1 98.69 82 GLY A C 1
ATOM 632 O O . GLY A 1 82 ? -9.602 11.57 6.41 1 98.69 82 GLY A O 1
ATOM 633 N N . MET A 1 83 ? -10.031 13.336 7.703 1 98.88 83 MET A N 1
ATOM 634 C CA . MET A 1 83 ? -11.469 13.094 7.652 1 98.88 83 MET A CA 1
ATOM 635 C C . MET A 1 83 ? -12 13.258 6.234 1 98.88 83 MET A C 1
ATOM 637 O O . MET A 1 83 ? -12.734 12.398 5.738 1 98.88 83 MET A O 1
ATOM 641 N N . LEU A 1 84 ? -11.617 14.273 5.562 1 98.81 84 LEU A N 1
ATOM 642 C CA . LEU A 1 84 ? -12.117 14.539 4.215 1 98.81 84 LEU A CA 1
ATOM 643 C C . LEU A 1 84 ? -11.672 13.453 3.246 1 98.81 84 LEU A C 1
ATOM 645 O O . LEU A 1 84 ? -12.461 12.984 2.424 1 98.81 84 LEU A O 1
ATOM 649 N N . ALA A 1 85 ? -10.406 13.078 3.361 1 98.81 85 ALA A N 1
ATOM 650 C CA . ALA A 1 85 ? -9.914 11.992 2.521 1 98.81 85 ALA A CA 1
ATOM 651 C C . ALA A 1 85 ? -10.703 10.703 2.779 1 98.81 85 ALA A C 1
ATOM 653 O O . ALA A 1 85 ? -10.93 9.914 1.86 1 98.81 85 ALA A O 1
ATOM 654 N N . ALA A 1 86 ? -11.172 10.516 3.986 1 98.94 86 ALA A N 1
ATOM 655 C CA . ALA A 1 86 ? -11.852 9.281 4.375 1 98.94 86 ALA A CA 1
ATOM 656 C C . ALA A 1 86 ? -13.242 9.211 3.764 1 98.94 86 ALA A C 1
ATOM 658 O O . ALA A 1 86 ? -13.859 8.141 3.744 1 98.94 86 ALA A O 1
ATOM 659 N N . GLY A 1 87 ? -13.727 10.273 3.199 1 98.94 87 GLY A N 1
ATOM 660 C CA . GLY A 1 87 ? -14.914 10.18 2.369 1 98.94 87 GLY A CA 1
ATOM 661 C C . GLY A 1 87 ? -14.758 9.219 1.203 1 98.94 87 GLY A C 1
ATOM 662 O O . GLY A 1 87 ? -15.703 8.516 0.838 1 98.94 87 GLY A O 1
ATOM 663 N N . VAL A 1 88 ? -13.578 9.203 0.656 1 98.94 88 VAL A N 1
ATOM 664 C CA . VAL A 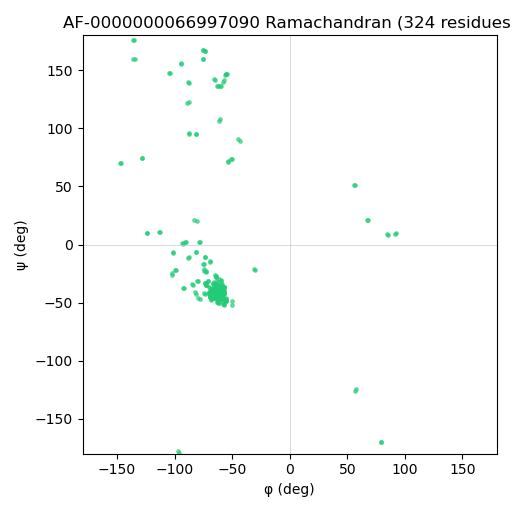1 88 ? -13.273 8.273 -0.428 1 98.94 88 VAL A CA 1
ATOM 665 C C . VAL A 1 88 ? -13.422 6.836 0.067 1 98.94 88 VAL A C 1
ATOM 667 O O . VAL A 1 88 ? -13.93 5.973 -0.651 1 98.94 88 VAL A O 1
ATOM 670 N N . ARG A 1 89 ? -12.953 6.617 1.334 1 98.81 89 ARG A N 1
ATOM 671 C CA . ARG A 1 89 ? -13.062 5.266 1.878 1 98.81 89 ARG A CA 1
ATOM 672 C C . ARG A 1 89 ? -14.523 4.852 2.027 1 98.81 89 ARG A C 1
ATOM 674 O O . ARG A 1 89 ? -14.867 3.686 1.832 1 98.81 89 ARG A O 1
ATOM 681 N N . GLY A 1 90 ? -15.352 5.801 2.43 1 98.81 90 GLY A N 1
ATOM 682 C CA . GLY A 1 90 ? -16.781 5.523 2.457 1 98.81 90 GLY A CA 1
ATOM 683 C C . GLY A 1 90 ? -17.344 5.168 1.095 1 98.81 90 GLY A C 1
ATOM 684 O O . GLY A 1 90 ? -18.141 4.23 0.968 1 98.81 90 GLY A O 1
ATOM 685 N N . ALA A 1 91 ? -16.969 5.895 0.097 1 98.75 91 ALA A N 1
ATOM 686 C CA . ALA A 1 91 ? -17.391 5.594 -1.267 1 98.75 91 ALA A CA 1
ATOM 687 C C . ALA A 1 91 ? -16.906 4.211 -1.7 1 98.75 91 ALA A C 1
ATOM 689 O O . ALA A 1 91 ? -17.641 3.479 -2.377 1 98.75 91 ALA A O 1
ATOM 690 N N . MET A 1 92 ? -15.711 3.863 -1.323 1 98.12 92 MET A N 1
ATOM 691 C CA . MET A 1 92 ? -15.18 2.537 -1.636 1 98.12 92 MET A CA 1
ATOM 692 C C . MET A 1 92 ? -16.062 1.446 -1.046 1 98.12 92 MET A C 1
ATOM 694 O O . MET A 1 92 ? -16.391 0.466 -1.722 1 98.12 92 MET A O 1
ATOM 698 N N . SER A 1 93 ? -16.469 1.669 0.146 1 97.06 93 SER A N 1
ATOM 699 C CA . SER A 1 93 ? -17.359 0.7 0.789 1 97.06 93 SER A CA 1
ATOM 700 C C . SER A 1 93 ? -18.672 0.58 0.044 1 97.06 93 SER A C 1
ATOM 702 O O . SER A 1 93 ? -19.203 -0.522 -0.121 1 97.06 93 SER A O 1
ATOM 704 N N . TYR A 1 94 ? -19.141 1.686 -0.384 1 96.19 94 TYR A N 1
ATOM 705 C CA . TYR A 1 94 ? -20.375 1.706 -1.153 1 96.19 94 TYR A CA 1
ATOM 706 C C . TYR A 1 94 ? -20.25 0.837 -2.4 1 96.19 94 TYR A C 1
ATOM 708 O O . TYR A 1 94 ? -21.203 0.142 -2.771 1 96.19 94 TYR A O 1
ATOM 716 N N . TYR A 1 95 ? -19.141 0.867 -3.037 1 95.88 95 TYR A N 1
ATOM 717 C CA . TYR A 1 95 ? -18.922 0.13 -4.277 1 95.88 95 TYR A CA 1
ATOM 718 C C . TYR A 1 95 ? -18.375 -1.263 -3.996 1 95.88 95 TYR A C 1
ATOM 720 O O . TYR A 1 95 ? -17.953 -1.97 -4.914 1 95.88 95 TYR A O 1
ATOM 728 N N . GLY A 1 96 ? -18.234 -1.572 -2.793 1 93.56 96 GLY A N 1
ATOM 729 C CA . GLY A 1 96 ? -17.891 -2.936 -2.42 1 93.56 96 GLY A CA 1
ATOM 730 C C . GLY A 1 96 ? -16.391 -3.164 -2.301 1 93.56 96 GLY A C 1
ATOM 731 O O . GLY A 1 96 ? -15.945 -4.301 -2.156 1 93.56 96 GLY A O 1
ATOM 732 N N . ILE A 1 97 ? -15.609 -2.168 -2.348 1 96.75 97 ILE A N 1
ATOM 733 C CA . ILE A 1 97 ? -14.172 -2.254 -2.127 1 96.75 97 ILE A CA 1
ATOM 734 C C . ILE A 1 97 ? -13.867 -2.131 -0.634 1 96.75 97 ILE A C 1
ATOM 736 O O . ILE A 1 97 ? -13.75 -1.021 -0.109 1 96.75 97 ILE A O 1
ATOM 740 N N . VAL A 1 98 ? -13.719 -3.287 0.044 1 96.94 98 VAL A N 1
ATOM 741 C CA . VAL A 1 98 ? -13.742 -3.318 1.503 1 96.94 98 VAL A CA 1
ATOM 742 C C . VAL A 1 98 ? -12.617 -4.215 2.018 1 96.94 98 VAL A C 1
ATOM 744 O O . VAL A 1 98 ? -11.852 -4.77 1.23 1 96.94 98 VAL A O 1
ATOM 747 N N . GLY A 1 99 ? -12.516 -4.227 3.312 1 96.62 99 GLY A N 1
ATOM 748 C CA . GLY A 1 99 ? -11.586 -5.141 3.947 1 96.62 99 GLY A CA 1
ATOM 749 C C . GLY A 1 99 ? -10.148 -4.652 3.908 1 96.62 99 GLY A C 1
ATOM 750 O O . GLY A 1 99 ? -9.891 -3.496 3.572 1 96.62 99 GLY A O 1
ATOM 751 N N . PRO A 1 100 ? -9.25 -5.543 4.277 1 97.94 100 PRO A N 1
ATOM 752 C CA . PRO A 1 100 ? -7.832 -5.191 4.312 1 97.94 100 PRO A CA 1
ATOM 753 C C . PRO A 1 100 ? -7.312 -4.695 2.965 1 97.94 100 PRO A C 1
ATOM 755 O O . PRO A 1 100 ? -6.5 -3.768 2.916 1 97.94 100 PRO A O 1
ATOM 758 N N . PHE A 1 101 ? -7.832 -5.301 1.945 1 98.06 101 PHE A N 1
ATOM 759 C CA . PHE A 1 101 ? -7.387 -4.855 0.63 1 98.06 101 PHE A CA 1
ATOM 760 C C . PHE A 1 101 ? -7.918 -3.459 0.323 1 98.06 101 PHE A C 1
ATOM 762 O O . PHE A 1 101 ? -7.207 -2.633 -0.257 1 98.06 101 PHE A O 1
ATOM 769 N N . GLY A 1 102 ? -9.18 -3.232 0.672 1 98.12 102 GLY A N 1
ATOM 770 C CA . GLY A 1 102 ? -9.703 -1.881 0.566 1 98.12 102 GLY A CA 1
ATOM 771 C C . GLY A 1 102 ? -8.906 -0.867 1.364 1 98.12 102 GLY A C 1
ATOM 772 O O . GLY A 1 102 ? -8.664 0.249 0.898 1 98.12 102 GLY A O 1
ATOM 773 N N . SER A 1 103 ? -8.477 -1.246 2.512 1 98.75 103 SER A N 1
ATOM 774 C CA . SER A 1 103 ? -7.688 -0.362 3.359 1 98.75 103 SER A CA 1
ATOM 775 C C . SER A 1 103 ? -6.316 -0.092 2.75 1 98.75 103 SER A C 1
ATOM 777 O O . SER A 1 103 ? -5.785 1.016 2.861 1 98.75 103 SER A O 1
ATOM 779 N N . TYR A 1 104 ? -5.73 -1.099 2.154 1 98.88 104 TYR A N 1
ATOM 780 C CA . TYR A 1 104 ? -4.457 -0.91 1.467 1 98.88 104 TYR A CA 1
ATOM 781 C C . TYR A 1 104 ? -4.59 0.106 0.339 1 98.88 104 TYR A C 1
ATOM 783 O O . TYR A 1 104 ? -3.754 1.002 0.2 1 98.88 104 TYR A O 1
ATOM 791 N N . ILE A 1 105 ? -5.625 -0.046 -0.447 1 98.75 105 ILE A N 1
ATOM 792 C CA . ILE A 1 105 ? -5.879 0.889 -1.538 1 98.75 105 ILE A CA 1
ATOM 793 C C . ILE A 1 105 ? -6.098 2.291 -0.975 1 98.75 105 ILE A C 1
ATOM 795 O O . ILE A 1 105 ? -5.535 3.266 -1.485 1 98.75 105 ILE A O 1
ATOM 799 N N . PHE A 1 106 ? -6.891 2.369 0.086 1 98.94 106 PHE A N 1
ATOM 800 C CA . PHE A 1 106 ? -7.199 3.66 0.689 1 98.94 106 PHE A CA 1
ATOM 801 C C . PHE A 1 106 ? -5.941 4.297 1.272 1 98.94 106 PHE A C 1
ATOM 803 O O . PHE A 1 106 ? -5.781 5.52 1.229 1 98.94 106 PHE A O 1
ATOM 810 N N . MET A 1 107 ? -5.055 3.484 1.814 1 98.94 107 MET A N 1
ATOM 811 C CA . MET A 1 107 ? -3.768 4.012 2.266 1 98.94 107 MET A CA 1
ATOM 812 C C . MET A 1 107 ? -3.031 4.699 1.121 1 98.94 107 MET A C 1
ATOM 814 O O . MET A 1 107 ? -2.451 5.773 1.307 1 98.94 107 MET A O 1
ATOM 818 N N . GLY A 1 108 ? -3.086 4.078 -0.012 1 98.81 108 GLY A N 1
ATOM 819 C CA . GLY A 1 108 ? -2.494 4.707 -1.184 1 98.81 108 GLY A CA 1
ATOM 820 C C . GLY A 1 108 ? -3.133 6.035 -1.533 1 98.81 108 GLY A C 1
ATOM 821 O O . GLY A 1 108 ? -2.436 6.992 -1.881 1 98.81 108 GLY A O 1
ATOM 822 N N . VAL A 1 109 ? -4.402 6.133 -1.426 1 98.81 109 VAL A N 1
ATOM 823 C CA . VAL A 1 109 ? -5.129 7.371 -1.671 1 98.81 109 VAL A CA 1
ATOM 824 C C . VAL A 1 109 ? -4.668 8.445 -0.688 1 98.81 109 VAL A C 1
ATOM 826 O O . VAL A 1 109 ? -4.383 9.578 -1.084 1 98.81 109 VAL A O 1
ATOM 829 N N . ARG A 1 110 ? -4.57 8.023 0.555 1 98.88 110 ARG A N 1
ATOM 830 C CA . ARG A 1 110 ? -4.148 8.977 1.577 1 98.88 110 ARG A CA 1
ATOM 831 C C . ARG A 1 110 ? -2.734 9.484 1.309 1 98.88 110 ARG A C 1
ATOM 833 O O . ARG A 1 110 ? -2.469 10.68 1.399 1 98.88 110 ARG A O 1
ATOM 840 N N . LEU A 1 111 ? -1.871 8.578 0.993 1 98.69 111 LEU A N 1
ATOM 841 C CA . LEU A 1 111 ? -0.49 8.953 0.717 1 98.69 111 LEU A CA 1
ATOM 842 C C . LEU A 1 111 ? -0.409 9.852 -0.511 1 98.69 111 LEU A C 1
ATOM 844 O O . LEU A 1 111 ? 0.379 10.805 -0.542 1 98.69 111 LEU A O 1
ATOM 848 N N . LEU A 1 112 ? -1.222 9.57 -1.485 1 98.38 112 LEU A N 1
ATOM 849 C CA . LEU A 1 112 ? -1.268 10.398 -2.686 1 98.38 112 LEU A CA 1
ATOM 850 C C . LEU A 1 112 ? -1.749 11.812 -2.354 1 98.38 112 LEU A C 1
ATOM 852 O O . LEU A 1 112 ? -1.19 12.797 -2.846 1 98.38 112 LEU A O 1
ATOM 856 N N . VAL A 1 113 ? -2.727 11.93 -1.556 1 98.56 113 VAL A N 1
ATOM 857 C CA . VAL A 1 113 ? -3.258 13.227 -1.141 1 98.56 113 VAL A CA 1
ATOM 858 C C . VAL A 1 113 ? -2.188 14.008 -0.379 1 98.56 113 VAL A C 1
ATOM 860 O O . VAL A 1 113 ? -1.931 15.172 -0.674 1 98.56 113 VAL A O 1
ATOM 863 N N . ASP A 1 114 ? -1.541 13.312 0.562 1 98.44 114 ASP A N 1
ATOM 864 C CA . ASP A 1 114 ? -0.482 13.938 1.347 1 98.44 114 ASP A CA 1
ATOM 865 C C . ASP A 1 114 ? 0.624 14.477 0.444 1 98.44 114 ASP A C 1
ATOM 867 O O . ASP A 1 114 ? 0.986 15.656 0.534 1 98.44 114 ASP A O 1
ATOM 871 N N . GLN A 1 115 ? 1.09 13.672 -0.399 1 97.75 115 GLN A N 1
ATOM 872 C CA . GLN A 1 115 ? 2.238 14.023 -1.228 1 97.75 115 GLN A CA 1
ATOM 873 C C . GLN A 1 115 ? 1.869 15.086 -2.258 1 97.75 115 GLN A C 1
ATOM 875 O O . GLN A 1 115 ? 2.676 15.961 -2.568 1 97.75 115 GLN A O 1
ATOM 880 N N . THR A 1 116 ? 0.667 15.008 -2.793 1 98.31 116 THR A N 1
ATOM 881 C CA . THR A 1 116 ? 0.233 16.016 -3.756 1 98.31 116 THR A CA 1
ATOM 882 C C . THR A 1 116 ? 0.168 17.391 -3.105 1 98.31 116 THR A C 1
ATOM 884 O O . THR A 1 116 ? 0.782 18.344 -3.592 1 98.31 116 THR A O 1
ATOM 887 N N . LEU A 1 117 ? -0.47 17.516 -1.975 1 98.38 117 LEU A N 1
ATOM 888 C CA . LEU A 1 117 ? -0.671 18.812 -1.328 1 98.38 117 LEU A CA 1
ATOM 889 C C . LEU A 1 117 ? 0.646 19.359 -0.791 1 98.38 117 LEU A C 1
ATOM 891 O O . LEU A 1 117 ? 0.952 20.547 -0.974 1 98.38 117 LEU A O 1
ATOM 895 N N . GLU A 1 118 ? 1.439 18.516 -0.188 1 98.38 118 GLU A N 1
ATOM 896 C CA . GLU A 1 118 ? 2.684 18.969 0.421 1 98.38 118 GLU A CA 1
ATOM 897 C C . GLU A 1 118 ? 3.697 19.391 -0.642 1 98.38 118 GLU A C 1
ATOM 899 O O . GLU A 1 118 ? 4.379 20.406 -0.493 1 98.38 118 GLU A O 1
ATOM 904 N N . ASN A 1 119 ? 3.746 18.594 -1.654 1 97.31 119 ASN A N 1
ATOM 905 C CA . ASN A 1 119 ? 4.73 18.922 -2.682 1 97.31 119 ASN A CA 1
ATOM 906 C C . ASN A 1 119 ? 4.234 20.031 -3.611 1 97.31 119 ASN A C 1
ATOM 908 O O . ASN A 1 119 ? 5.023 20.828 -4.102 1 97.31 119 ASN A O 1
ATOM 912 N N . TRP A 1 120 ? 2.945 20.141 -3.854 1 97.38 120 TRP A N 1
ATOM 913 C CA . TRP A 1 120 ? 2.379 21.219 -4.656 1 97.38 120 TRP A CA 1
ATOM 914 C C . TRP A 1 120 ? 2.609 22.562 -3.988 1 97.38 120 TRP A C 1
ATOM 916 O O . TRP A 1 120 ? 2.838 23.562 -4.668 1 97.38 120 TRP A O 1
ATOM 926 N N . THR A 1 121 ? 2.592 22.609 -2.688 1 98 121 THR A N 1
ATOM 927 C CA . THR A 1 121 ? 2.76 23.844 -1.937 1 98 121 THR A CA 1
ATOM 928 C C . THR A 1 121 ? 4.238 24.125 -1.688 1 98 121 THR A C 1
ATOM 930 O O . THR A 1 121 ? 4.59 25.172 -1.134 1 98 121 THR A O 1
ATOM 933 N N . GLY A 1 122 ? 5.074 23.109 -1.983 1 97.44 122 GLY A N 1
ATOM 934 C CA . GLY A 1 122 ? 6.508 23.281 -1.808 1 97.44 122 GLY A CA 1
ATOM 935 C C . GLY A 1 122 ? 6.969 23.016 -0.386 1 97.44 122 GLY A C 1
ATOM 936 O O . GLY A 1 122 ? 8.125 23.266 -0.048 1 97.44 122 GLY A O 1
ATOM 937 N N . VAL A 1 123 ? 6.094 22.516 0.417 1 97.88 123 VAL A N 1
ATOM 938 C CA . VAL A 1 123 ? 6.426 22.281 1.818 1 97.88 123 VAL A CA 1
ATOM 939 C C . VAL A 1 123 ? 7.117 20.922 1.963 1 97.88 123 VAL A C 1
ATOM 941 O O . VAL A 1 123 ? 7.984 20.766 2.824 1 97.88 123 VAL A O 1
ATOM 944 N N . GLY A 1 124 ? 6.711 19.984 1.144 1 96.12 124 GLY A N 1
ATOM 945 C CA . GLY A 1 124 ? 7.18 18.609 1.292 1 96.12 124 GLY A CA 1
ATOM 946 C C . GLY A 1 124 ? 8.352 18.281 0.386 1 96.12 124 GLY A C 1
ATOM 947 O O . GLY A 1 124 ? 8.953 19.172 -0.211 1 96.12 124 GLY A O 1
ATOM 948 N N . ALA A 1 125 ? 8.812 17.078 0.45 1 95.25 125 ALA A N 1
ATOM 949 C CA . ALA A 1 125 ? 9.766 16.406 -0.424 1 95.25 125 ALA A CA 1
ATOM 950 C C . ALA A 1 125 ? 9.297 15.008 -0.779 1 95.25 125 ALA A C 1
ATOM 952 O O . ALA A 1 125 ? 8.445 14.438 -0.089 1 95.25 125 ALA A O 1
ATOM 953 N N . LEU A 1 126 ? 9.805 14.484 -1.816 1 95 126 LEU A N 1
ATOM 954 C CA . LEU A 1 126 ? 9.445 13.125 -2.199 1 95 126 LEU A CA 1
ATOM 955 C C . LEU A 1 126 ? 9.805 12.133 -1.098 1 95 126 LEU A C 1
ATOM 957 O O . LEU A 1 126 ? 10.906 12.203 -0.538 1 95 126 LEU A O 1
ATOM 961 N N . PRO A 1 127 ? 8.852 11.242 -0.883 1 95.62 127 PRO A N 1
ATOM 962 C CA . PRO A 1 127 ? 9.023 10.414 0.314 1 95.62 127 PRO A CA 1
ATOM 963 C C . PRO A 1 127 ? 10.258 9.516 0.238 1 95.62 127 PRO A C 1
ATOM 965 O O . PRO A 1 127 ? 10.891 9.242 1.262 1 95.62 127 PRO A O 1
ATOM 968 N N . TRP A 1 128 ? 10.688 9.133 -0.932 1 94.12 128 TRP A N 1
ATOM 969 C CA . TRP A 1 128 ? 11.844 8.25 -1.058 1 94.12 128 TRP A CA 1
ATOM 970 C C . TRP A 1 128 ? 13.141 9.023 -0.887 1 94.12 128 TRP A C 1
ATOM 972 O O . TRP A 1 128 ? 14.234 8.445 -0.947 1 94.12 128 TRP A O 1
ATOM 982 N N . THR A 1 129 ? 12.992 10.32 -0.614 1 93.44 129 THR A N 1
ATOM 983 C CA . THR A 1 129 ? 14.18 11.117 -0.315 1 93.44 129 THR A CA 1
ATOM 984 C C . THR A 1 129 ? 14.312 11.344 1.188 1 93.44 129 THR A C 1
ATOM 986 O O . THR A 1 129 ? 15.32 11.875 1.651 1 93.44 129 THR A O 1
ATOM 989 N N . TRP A 1 130 ? 13.328 10.938 1.921 1 94.06 130 TRP A N 1
ATOM 990 C CA . TRP A 1 130 ? 13.359 11.086 3.371 1 94.06 130 TRP A CA 1
ATOM 991 C C . TRP A 1 130 ? 14.297 10.062 4.004 1 94.06 130 TRP A C 1
ATOM 993 O O . TRP A 1 130 ? 14.578 9.023 3.406 1 94.06 130 TRP A O 1
ATOM 1003 N N . PRO A 1 131 ? 14.711 10.398 5.227 1 93.38 131 PRO A N 1
ATOM 1004 C CA . PRO A 1 131 ? 15.336 9.312 5.98 1 93.38 131 PRO A CA 1
ATOM 1005 C C . PRO A 1 131 ? 14.445 8.078 6.094 1 93.38 131 PRO A C 1
ATOM 1007 O O . PRO A 1 131 ? 13.227 8.211 6.238 1 93.38 131 PRO A O 1
ATOM 1010 N N . VAL A 1 132 ? 15.055 6.898 6.113 1 94.06 132 VAL A N 1
ATOM 1011 C CA . VAL A 1 132 ? 14.344 5.625 6.117 1 94.06 132 VAL A CA 1
ATOM 1012 C C . VAL A 1 132 ? 13.406 5.559 7.32 1 94.06 132 VAL A C 1
ATOM 1014 O O . VAL A 1 132 ? 12.266 5.109 7.199 1 94.06 132 VAL A O 1
ATOM 1017 N N . SER A 1 133 ? 13.875 6.055 8.422 1 94.44 133 SER A N 1
ATOM 1018 C CA . 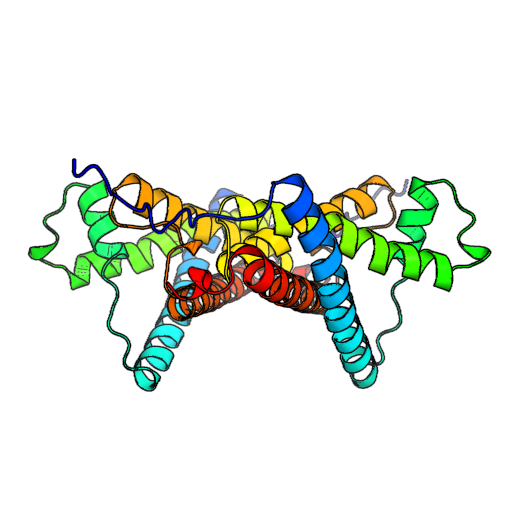SER A 1 133 ? 13.062 5.996 9.633 1 94.44 133 SER A CA 1
ATOM 1019 C C . SER A 1 133 ? 11.789 6.816 9.477 1 94.44 133 SER A C 1
ATOM 1021 O O . SER A 1 133 ? 10.727 6.414 9.961 1 94.44 133 SER A O 1
ATOM 1023 N N . GLU A 1 134 ? 11.883 7.914 8.75 1 95.31 134 GLU A N 1
ATOM 1024 C CA . GLU A 1 134 ? 10.703 8.75 8.539 1 95.31 134 GLU A CA 1
ATOM 1025 C C . GLU A 1 134 ? 9.734 8.102 7.559 1 95.31 134 GLU A C 1
ATOM 1027 O O . GLU A 1 134 ? 8.516 8.234 7.703 1 95.31 134 GLU A O 1
ATOM 1032 N N . GLN A 1 135 ? 10.305 7.406 6.625 1 97.12 135 GLN A N 1
ATOM 1033 C CA . GLN A 1 135 ? 9.453 6.68 5.691 1 97.12 135 GLN A CA 1
ATOM 1034 C C . GLN A 1 135 ? 8.648 5.598 6.41 1 97.12 135 GLN A C 1
ATOM 1036 O O . GLN A 1 135 ? 7.434 5.484 6.219 1 97.12 135 GLN A O 1
ATOM 1041 N N . ILE A 1 136 ? 9.328 4.871 7.25 1 97.38 136 ILE A N 1
ATOM 1042 C CA . ILE A 1 136 ? 8.703 3.762 7.961 1 97.38 136 ILE A CA 1
ATOM 1043 C C . ILE A 1 136 ? 7.625 4.289 8.898 1 97.38 136 ILE A C 1
ATOM 1045 O O . ILE A 1 136 ? 6.512 3.76 8.938 1 97.38 136 ILE A O 1
ATOM 1049 N N . ILE A 1 137 ? 7.938 5.336 9.539 1 97.31 137 ILE A N 1
ATOM 1050 C CA . ILE A 1 137 ? 7.004 5.918 10.5 1 97.31 137 ILE A CA 1
ATOM 1051 C C . ILE A 1 137 ? 5.762 6.426 9.766 1 97.31 137 ILE A C 1
ATOM 1053 O O . ILE A 1 137 ? 4.633 6.184 10.203 1 97.31 137 ILE A O 1
ATOM 1057 N N . ASP A 1 138 ? 5.938 7.098 8.719 1 97.75 138 ASP A N 1
ATOM 1058 C CA . ASP A 1 138 ? 4.812 7.621 7.949 1 97.75 138 ASP A CA 1
ATOM 1059 C C . ASP A 1 138 ? 3.932 6.488 7.418 1 97.75 138 ASP A C 1
ATOM 1061 O O . ASP A 1 138 ? 2.707 6.539 7.547 1 97.75 138 ASP A O 1
ATOM 1065 N N . LEU A 1 139 ? 4.574 5.469 6.883 1 98.56 139 LEU A N 1
ATOM 1066 C CA . LEU A 1 139 ? 3.828 4.34 6.336 1 98.56 139 LEU A CA 1
ATOM 1067 C C . LEU A 1 139 ? 3.059 3.615 7.438 1 98.56 139 LEU A C 1
ATOM 1069 O O . LEU A 1 139 ? 1.904 3.23 7.238 1 98.56 139 LEU A O 1
ATOM 1073 N N . LEU A 1 140 ? 3.662 3.469 8.578 1 98.44 140 LEU A N 1
ATOM 1074 C CA . LEU A 1 140 ? 3.023 2.766 9.68 1 98.44 140 LEU A CA 1
ATOM 1075 C C . LEU A 1 140 ? 1.786 3.52 10.164 1 98.44 140 LEU A C 1
ATOM 1077 O O . LEU A 1 140 ? 0.724 2.92 10.352 1 98.44 140 LEU A O 1
ATOM 1081 N N . HIS A 1 141 ? 1.891 4.754 10.305 1 98.69 141 HIS A N 1
ATOM 1082 C CA . HIS A 1 141 ? 0.774 5.535 10.828 1 98.69 141 HIS A CA 1
ATOM 1083 C C . HIS A 1 141 ? -0.34 5.664 9.789 1 98.69 141 HIS A C 1
ATOM 1085 O O . HIS A 1 141 ? -1.521 5.684 10.148 1 98.69 141 HIS A O 1
ATOM 1091 N N . LYS A 1 142 ? 0.031 5.719 8.523 1 98.81 142 LYS A N 1
ATOM 1092 C CA . LYS A 1 142 ? -1.001 5.758 7.488 1 98.81 142 LYS A CA 1
ATOM 1093 C C . LYS A 1 142 ? -1.711 4.414 7.367 1 98.81 142 LYS A C 1
ATOM 1095 O O . LYS A 1 142 ? -2.906 4.359 7.066 1 98.81 142 LYS A O 1
ATOM 1100 N N . ALA A 1 143 ? -0.94 3.393 7.641 1 98.88 143 ALA A N 1
ATOM 1101 C CA . ALA A 1 143 ? -1.563 2.072 7.656 1 98.88 143 ALA A CA 1
ATOM 1102 C C . ALA A 1 143 ? -2.6 1.969 8.773 1 98.88 143 ALA A C 1
ATOM 1104 O O . ALA A 1 143 ? -3.697 1.447 8.562 1 98.88 143 ALA A O 1
ATOM 1105 N N . VAL A 1 144 ? -2.252 2.453 9.938 1 98.94 144 VAL A N 1
ATOM 1106 C CA . VAL A 1 144 ? -3.18 2.447 11.062 1 98.94 144 VAL A CA 1
ATOM 1107 C C . VAL A 1 144 ? -4.414 3.281 10.727 1 98.94 144 VAL A C 1
ATOM 1109 O O . VAL A 1 144 ? -5.547 2.836 10.922 1 98.94 144 VAL A O 1
ATOM 1112 N N . PHE A 1 145 ? -4.227 4.457 10.203 1 98.94 145 PHE A N 1
ATOM 1113 C CA . PHE A 1 145 ? -5.316 5.332 9.789 1 98.94 145 PHE A CA 1
ATOM 1114 C C . PHE A 1 145 ? -6.242 4.617 8.812 1 98.94 145 PHE A C 1
ATOM 1116 O O . PHE A 1 145 ? -7.457 4.602 9 1 98.94 145 PHE A O 1
ATOM 1123 N N . ALA A 1 146 ? -5.676 4.02 7.836 1 98.94 146 ALA A N 1
ATOM 1124 C CA . ALA A 1 146 ? -6.453 3.395 6.77 1 98.94 146 ALA A CA 1
ATOM 1125 C C . ALA A 1 146 ? -7.195 2.164 7.281 1 98.94 146 ALA A C 1
ATOM 1127 O O . ALA A 1 146 ? -8.367 1.956 6.949 1 98.94 146 ALA A O 1
ATOM 1128 N N . ALA A 1 147 ? -6.539 1.362 8.094 1 98.81 147 ALA A N 1
ATOM 1129 C CA . ALA A 1 147 ? -7.141 0.127 8.594 1 98.81 147 ALA A CA 1
ATOM 1130 C C . ALA A 1 147 ? -8.312 0.424 9.516 1 98.81 147 ALA A C 1
ATOM 1132 O O . ALA A 1 147 ? -9.383 -0.172 9.383 1 98.81 147 ALA A O 1
ATOM 1133 N N . VAL A 1 148 ? -8.094 1.336 10.391 1 98.94 148 VAL A N 1
ATOM 1134 C CA . VAL A 1 148 ? -9.141 1.654 11.359 1 98.94 148 VAL A CA 1
ATOM 1135 C C . VAL A 1 148 ? -10.305 2.342 10.656 1 98.94 148 VAL A C 1
ATOM 1137 O O . VAL A 1 148 ? -11.469 2.006 10.891 1 98.94 148 VAL A O 1
ATOM 1140 N N . THR A 1 149 ? -9.984 3.295 9.797 1 98.94 149 THR A N 1
ATOM 1141 C CA . THR A 1 149 ? -11.023 3.957 9.016 1 98.94 149 THR A CA 1
ATOM 1142 C C . THR A 1 149 ? -11.844 2.938 8.234 1 98.94 149 THR A C 1
ATOM 1144 O O . THR A 1 149 ? -13.078 2.98 8.25 1 98.94 149 THR A O 1
ATOM 1147 N N . GLY A 1 150 ? -11.156 2.061 7.574 1 98.56 150 GLY A N 1
ATOM 1148 C CA . GLY A 1 150 ? -11.844 1.059 6.773 1 98.56 150 GLY A CA 1
ATOM 1149 C C . GLY A 1 150 ? -12.719 0.132 7.594 1 98.56 150 GLY A C 1
ATOM 1150 O O . GLY A 1 150 ? -13.836 -0.187 7.195 1 98.56 150 GLY A O 1
ATOM 1151 N N . TYR A 1 151 ? -12.172 -0.315 8.664 1 97.94 151 TYR A N 1
ATOM 1152 C CA . TYR A 1 151 ? -12.914 -1.215 9.531 1 97.94 151 TYR A CA 1
ATOM 1153 C C . TYR A 1 151 ? -14.219 -0.571 10 1 97.94 151 TYR A C 1
ATOM 1155 O O . TYR A 1 151 ? -15.281 -1.19 9.938 1 97.94 151 TYR A O 1
ATOM 1163 N N . VAL A 1 152 ? -14.148 0.646 10.438 1 98.62 152 VAL A N 1
ATOM 1164 C CA . VAL A 1 152 ? -15.312 1.351 10.969 1 98.62 152 VAL A CA 1
ATOM 1165 C C . VAL A 1 152 ? -16.312 1.624 9.844 1 98.62 152 VAL A C 1
ATOM 1167 O O . VAL A 1 152 ? -17.5 1.352 9.984 1 98.62 152 VAL A O 1
ATOM 1170 N N . ALA A 1 153 ? -15.859 2.107 8.742 1 98.44 153 ALA A N 1
ATOM 1171 C CA . ALA A 1 153 ? -16.734 2.404 7.613 1 98.44 153 ALA A CA 1
ATOM 1172 C C . ALA A 1 153 ? -17.453 1.146 7.125 1 98.44 153 ALA A C 1
ATOM 1174 O O . ALA A 1 153 ? -18.672 1.148 6.934 1 98.44 153 ALA A O 1
ATOM 1175 N N . ASP A 1 154 ? -16.719 0.094 6.965 1 97.19 154 ASP A N 1
ATOM 1176 C CA . ASP A 1 154 ? -17.281 -1.152 6.457 1 97.19 154 ASP A CA 1
ATOM 1177 C C . ASP A 1 154 ? -18.344 -1.69 7.402 1 97.19 154 ASP A C 1
ATOM 1179 O O . ASP A 1 154 ? -19.391 -2.178 6.957 1 97.19 154 ASP A O 1
ATOM 1183 N N . ARG A 1 155 ? -18.047 -1.613 8.625 1 96.19 155 ARG A N 1
ATOM 1184 C CA . ARG A 1 155 ? -18.984 -2.15 9.609 1 96.19 155 ARG A CA 1
ATOM 1185 C C . ARG A 1 155 ? -20.281 -1.369 9.609 1 96.19 155 ARG A C 1
ATOM 1187 O O . ARG A 1 155 ? -21.359 -1.952 9.742 1 96.19 155 ARG A O 1
ATOM 1194 N N . ILE A 1 156 ? -20.172 -0.137 9.492 1 97.06 156 ILE A N 1
ATOM 1195 C CA . ILE A 1 156 ? -21.359 0.697 9.523 1 97.06 156 ILE A CA 1
ATOM 1196 C C . ILE A 1 156 ? -22.141 0.548 8.219 1 97.06 156 ILE A C 1
ATOM 1198 O O . ILE A 1 156 ? -23.359 0.385 8.227 1 97.06 156 ILE A O 1
ATOM 1202 N N . ILE A 1 157 ? -21.484 0.528 7.133 1 96.81 157 ILE A N 1
ATOM 1203 C CA . ILE A 1 157 ? -22.109 0.6 5.82 1 96.81 157 ILE A CA 1
ATOM 1204 C C . ILE A 1 157 ? -22.625 -0.783 5.418 1 96.81 157 ILE A C 1
ATOM 1206 O O . ILE A 1 157 ? -23.734 -0.916 4.891 1 96.81 157 ILE A O 1
ATOM 1210 N N . LEU A 1 158 ? -21.812 -1.783 5.691 1 92.31 158 LEU A N 1
ATOM 1211 C CA . LEU A 1 158 ? -22.141 -3.113 5.195 1 92.31 158 LEU A CA 1
ATOM 1212 C C . LEU A 1 158 ? -22.719 -3.977 6.312 1 92.31 158 LEU A C 1
ATOM 1214 O O . LEU A 1 158 ? -23.484 -4.918 6.047 1 92.31 158 LEU A O 1
ATOM 1218 N N . GLY A 1 159 ? -22.312 -3.621 7.539 1 79.38 159 GLY A N 1
ATOM 1219 C CA . GLY A 1 159 ? -22.828 -4.387 8.656 1 79.38 159 GLY A CA 1
ATOM 1220 C C . GLY A 1 159 ? -22.531 -5.871 8.555 1 79.38 159 GLY A C 1
ATOM 1221 O O . GLY A 1 159 ? -21.375 -6.266 8.375 1 79.38 159 GLY A O 1
ATOM 1222 N N . GLU A 1 160 ? -23.656 -6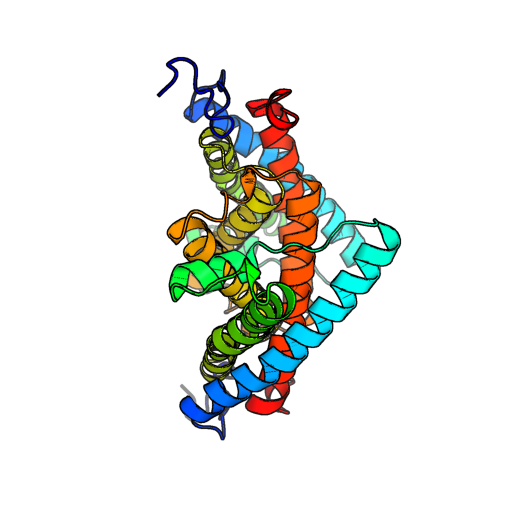.539 8.633 1 64.38 160 GLU A N 1
ATOM 1223 C CA . GLU A 1 160 ? -23.625 -8 8.664 1 64.38 160 GLU A CA 1
ATOM 1224 C C . GLU A 1 160 ? -23.188 -8.57 7.316 1 64.38 160 GLU A C 1
ATOM 1226 O O . GLU A 1 160 ? -22.719 -9.711 7.242 1 64.38 160 GLU A O 1
ATOM 1231 N N . ALA A 1 161 ? -23.203 -7.77 6.355 1 63.22 161 ALA A N 1
ATOM 1232 C CA . ALA A 1 161 ? -22.859 -8.242 5.02 1 63.22 161 ALA A CA 1
ATOM 1233 C C . ALA A 1 161 ? -21.359 -8.469 4.898 1 63.22 161 ALA A C 1
ATOM 1235 O O . ALA A 1 161 ? -20.891 -9.195 4.016 1 63.22 161 ALA A O 1
ATOM 1236 N N . LEU A 1 162 ? -20.625 -7.855 5.699 1 63.81 162 LEU A N 1
ATOM 1237 C CA . LEU A 1 162 ? -19.172 -8.039 5.668 1 63.81 162 LEU A CA 1
ATOM 1238 C C . LEU A 1 162 ? -18.812 -9.484 5.992 1 63.81 162 LEU A C 1
ATOM 1240 O O . LEU A 1 162 ? -17.797 -9.992 5.508 1 63.81 162 LEU A O 1
ATOM 1244 N N . ASN A 1 163 ? -19.562 -10.109 6.77 1 53.16 163 ASN A N 1
ATOM 1245 C CA . ASN A 1 163 ? -19.297 -11.477 7.215 1 53.16 163 ASN A CA 1
ATOM 1246 C C . ASN A 1 163 ? -19.969 -12.5 6.316 1 53.16 163 ASN A C 1
ATOM 1248 O O . ASN A 1 163 ? -19.875 -13.703 6.551 1 53.16 163 ASN A O 1
ATOM 1252 N N . ALA A 1 164 ? -20.688 -11.977 5.246 1 44.75 164 ALA A N 1
ATOM 1253 C CA . ALA A 1 164 ? -21.438 -12.922 4.43 1 44.75 164 ALA A CA 1
ATOM 1254 C C . ALA A 1 164 ? -20.609 -13.406 3.244 1 44.75 164 ALA A C 1
ATOM 1256 O O . ALA A 1 164 ? -19.719 -12.695 2.77 1 44.75 164 ALA A O 1
ATOM 1257 N N . MET B 1 1 ? 22.328 30.047 -8.719 1 27.31 1 MET B N 1
ATOM 1258 C CA . MET B 1 1 ? 22.031 28.766 -8.062 1 27.31 1 MET B CA 1
ATOM 1259 C C . MET B 1 1 ? 23.25 27.859 -8.07 1 27.31 1 MET B C 1
ATOM 1261 O O . MET B 1 1 ? 23.938 27.75 -9.078 1 27.31 1 MET B O 1
ATOM 1265 N N . PRO B 1 2 ? 23.906 27.453 -6.922 1 32.47 2 PRO B N 1
ATOM 1266 C CA . PRO B 1 2 ? 25.266 26.938 -7.105 1 32.47 2 PRO B CA 1
ATOM 1267 C C . PRO B 1 2 ? 25.312 25.75 -8.07 1 32.47 2 PRO B C 1
ATOM 1269 O O . PRO B 1 2 ? 24.312 25.047 -8.25 1 32.47 2 PRO B O 1
ATOM 1272 N N . GLU B 1 3 ? 26.203 25.531 -8.922 1 41.12 3 GLU B N 1
ATOM 1273 C CA . GLU B 1 3 ? 26.578 24.609 -9.992 1 41.12 3 GLU B CA 1
ATOM 1274 C C . GLU B 1 3 ? 26.5 23.156 -9.516 1 41.12 3 GLU B C 1
ATOM 1276 O O . GLU B 1 3 ? 26.234 22.266 -10.305 1 41.12 3 GLU B O 1
ATOM 1281 N N . ASN B 1 4 ? 27.078 22.828 -8.367 1 31.98 4 ASN B N 1
ATOM 1282 C CA . ASN B 1 4 ? 27.219 21.469 -7.828 1 31.98 4 ASN B CA 1
ATOM 1283 C C . ASN B 1 4 ? 25.953 21.031 -7.094 1 31.98 4 ASN B C 1
ATOM 1285 O O . ASN B 1 4 ? 26.031 20.609 -5.938 1 31.98 4 ASN B O 1
ATOM 1289 N N . TYR B 1 5 ? 24.797 21.547 -7.277 1 31.59 5 TYR B N 1
ATOM 1290 C CA . TYR B 1 5 ? 23.594 21.062 -6.621 1 31.59 5 TYR B CA 1
ATOM 1291 C C . TYR B 1 5 ? 23.406 19.562 -6.84 1 31.59 5 TYR B C 1
ATOM 1293 O O . TYR B 1 5 ? 23.125 19.125 -7.957 1 31.59 5 TYR B O 1
ATOM 1301 N N . ILE B 1 6 ? 24.203 18.625 -6.234 1 36.12 6 ILE B N 1
ATOM 1302 C CA . ILE B 1 6 ? 23.859 17.203 -6.168 1 36.12 6 ILE B CA 1
ATOM 1303 C C . ILE B 1 6 ? 22.391 17.062 -5.762 1 36.12 6 ILE B C 1
ATOM 1305 O O . ILE B 1 6 ? 21.969 17.609 -4.742 1 36.12 6 ILE B O 1
ATOM 1309 N N . ASN B 1 7 ? 21.562 17.016 -6.656 1 41.78 7 ASN B N 1
ATOM 1310 C CA . ASN B 1 7 ? 20.188 16.609 -6.359 1 41.78 7 ASN B CA 1
ATOM 1311 C C . ASN B 1 7 ? 20.141 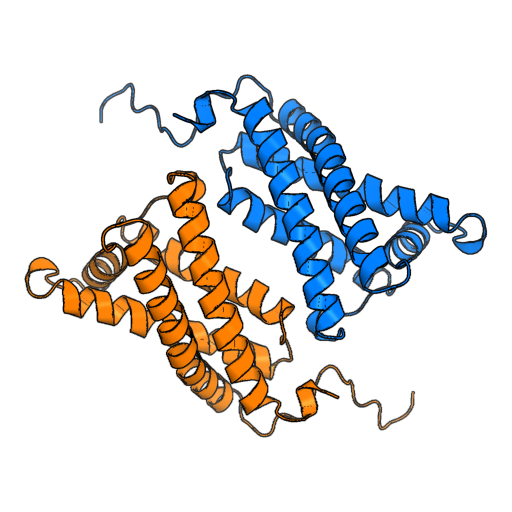15.305 -5.566 1 41.78 7 ASN B C 1
ATOM 1313 O O . ASN B 1 7 ? 20.391 14.234 -6.113 1 41.78 7 ASN B O 1
ATOM 1317 N N . PRO B 1 8 ? 20.469 15.312 -4.348 1 47.44 8 PRO B N 1
ATOM 1318 C CA . PRO B 1 8 ? 20.531 14.102 -3.531 1 47.44 8 PRO B CA 1
ATOM 1319 C C . PRO B 1 8 ? 19.531 13.039 -3.988 1 47.44 8 PRO B C 1
ATOM 1321 O O . PRO B 1 8 ? 19.656 11.867 -3.607 1 47.44 8 PRO B O 1
ATOM 1324 N N . ALA B 1 9 ? 18.516 13.5 -4.684 1 51.69 9 ALA B N 1
ATOM 1325 C CA . ALA B 1 9 ? 17.453 12.617 -5.164 1 51.69 9 ALA B CA 1
ATOM 1326 C C . ALA B 1 9 ? 17.938 11.773 -6.344 1 51.69 9 ALA B C 1
ATOM 1328 O O . ALA B 1 9 ? 17.266 10.812 -6.742 1 51.69 9 ALA B O 1
ATOM 1329 N N . ARG B 1 10 ? 19.016 12.117 -6.988 1 58.66 10 ARG B N 1
ATOM 1330 C CA . ARG B 1 10 ? 19.469 11.305 -8.117 1 58.66 10 ARG B CA 1
ATOM 1331 C C . ARG B 1 10 ? 20.938 10.922 -7.969 1 58.66 10 ARG B C 1
ATOM 1333 O O . ARG B 1 10 ? 21.812 11.523 -8.602 1 58.66 10 ARG B O 1
ATOM 1340 N N . PRO B 1 11 ? 21.219 10 -7.082 1 61.72 11 PRO B N 1
ATOM 1341 C CA . PRO B 1 11 ? 22.609 9.547 -6.992 1 61.72 11 PRO B CA 1
ATOM 1342 C C . PRO B 1 11 ? 23.141 9.031 -8.328 1 61.72 11 PRO B C 1
ATOM 1344 O O . PRO B 1 11 ? 22.359 8.602 -9.188 1 61.72 11 PRO B O 1
ATOM 1347 N N . LYS B 1 12 ? 24.375 9.258 -8.539 1 74.69 12 LYS B N 1
ATOM 1348 C CA . LYS B 1 12 ? 25.016 8.711 -9.727 1 74.69 12 LYS B CA 1
ATOM 1349 C C . LYS B 1 12 ? 24.953 7.184 -9.734 1 74.69 12 LYS B C 1
ATOM 1351 O O . LYS B 1 12 ? 25.5 6.527 -8.852 1 74.69 12 LYS B O 1
ATOM 1356 N N . ILE B 1 13 ? 24.156 6.629 -10.562 1 85.75 13 ILE B N 1
ATOM 1357 C CA . ILE B 1 13 ? 23.969 5.195 -10.734 1 85.75 13 ILE B CA 1
ATOM 1358 C C . ILE B 1 13 ? 24.969 4.672 -11.773 1 85.75 13 ILE B C 1
ATOM 1360 O O . ILE B 1 13 ? 25.047 5.199 -12.883 1 85.75 13 ILE B O 1
ATOM 1364 N N . ARG B 1 14 ? 25.75 3.768 -11.375 1 88.5 14 ARG B N 1
ATOM 1365 C CA . ARG B 1 14 ? 26.828 3.229 -12.211 1 88.5 14 ARG B CA 1
ATOM 1366 C C . ARG B 1 14 ? 26.281 2.176 -13.172 1 88.5 14 ARG B C 1
ATOM 1368 O O . ARG B 1 14 ? 27.031 1.64 -13.992 1 88.5 14 ARG B O 1
ATOM 1375 N N . PHE B 1 15 ? 25.062 1.833 -13.031 1 95.38 15 PHE B N 1
ATOM 1376 C CA . PHE B 1 15 ? 24.422 0.819 -13.859 1 95.38 15 PHE B CA 1
ATOM 1377 C C . PHE B 1 15 ? 23.516 1.463 -14.898 1 95.38 15 PHE B C 1
ATOM 1379 O O . PHE B 1 15 ? 22.922 2.514 -14.641 1 95.38 15 PHE B O 1
ATOM 1386 N N . SER B 1 16 ? 23.469 0.77 -16.016 1 96.88 16 SER B N 1
ATOM 1387 C CA . SER B 1 16 ? 22.469 1.174 -16.984 1 96.88 16 SER B CA 1
ATOM 1388 C C . SER B 1 16 ? 21.062 0.756 -16.547 1 96.88 16 SER B C 1
ATOM 1390 O O . SER B 1 16 ? 20.922 -0.031 -15.602 1 96.88 16 SER B O 1
ATOM 1392 N N . LEU B 1 17 ? 20.109 1.309 -17.203 1 97.62 17 LEU B N 1
ATOM 1393 C CA . LEU B 1 17 ? 18.719 0.946 -16.891 1 97.62 17 LEU B CA 1
ATOM 1394 C C . LEU B 1 17 ? 18.5 -0.552 -17.078 1 97.62 17 LEU B C 1
ATOM 1396 O O . LEU B 1 17 ? 17.875 -1.195 -16.234 1 97.62 17 LEU B O 1
ATOM 1400 N N . ILE B 1 18 ? 19.016 -1.126 -18.141 1 98.62 18 ILE B N 1
ATOM 1401 C CA . ILE B 1 18 ? 18.812 -2.543 -18.422 1 98.62 18 ILE B CA 1
ATOM 1402 C C . ILE B 1 18 ? 19.5 -3.385 -17.344 1 98.62 18 ILE B C 1
ATOM 1404 O O . ILE B 1 18 ? 19 -4.438 -16.953 1 98.62 18 ILE B O 1
ATOM 1408 N N . GLU B 1 19 ? 20.609 -2.879 -16.922 1 98.75 19 GLU B N 1
ATOM 1409 C CA . GLU B 1 19 ? 21.297 -3.568 -15.836 1 98.75 19 GLU B CA 1
ATOM 1410 C C . GLU B 1 19 ? 20.5 -3.496 -14.531 1 98.75 19 GLU B C 1
ATOM 1412 O O . GLU B 1 19 ? 20.422 -4.477 -13.789 1 98.75 19 GLU B O 1
ATOM 1417 N N . CYS B 1 20 ? 19.953 -2.395 -14.273 1 98.56 20 CYS B N 1
ATOM 1418 C CA . CYS B 1 20 ? 19.141 -2.236 -13.062 1 98.56 20 CYS B CA 1
ATOM 1419 C C . CYS B 1 20 ? 17.906 -3.125 -13.117 1 98.56 20 CYS B C 1
ATOM 1421 O O . CYS B 1 20 ? 17.484 -3.674 -12.094 1 98.56 20 CYS B O 1
ATOM 1423 N N . ILE B 1 21 ? 17.328 -3.262 -14.266 1 98.94 21 ILE B N 1
ATOM 1424 C CA . ILE B 1 21 ? 16.203 -4.168 -14.43 1 98.94 21 ILE B CA 1
ATOM 1425 C C . ILE B 1 21 ? 16.641 -5.602 -14.156 1 98.94 21 ILE B C 1
ATOM 1427 O O . ILE B 1 21 ? 15.953 -6.344 -13.445 1 98.94 21 ILE B O 1
ATOM 1431 N N . ALA B 1 22 ? 17.828 -5.973 -14.633 1 98.88 22 ALA B N 1
ATOM 1432 C CA . ALA B 1 22 ? 18.359 -7.309 -14.391 1 98.88 22 ALA B CA 1
ATOM 1433 C C . ALA B 1 22 ? 18.656 -7.523 -12.914 1 98.88 22 ALA B C 1
ATOM 1435 O O . ALA B 1 22 ? 18.375 -8.594 -12.367 1 98.88 22 ALA B O 1
ATOM 1436 N N . ILE B 1 23 ? 19.203 -6.508 -12.344 1 98.88 23 ILE B N 1
ATOM 1437 C CA . ILE B 1 23 ? 19.469 -6.574 -10.906 1 98.88 23 ILE B CA 1
ATOM 1438 C C . ILE B 1 23 ? 18.141 -6.727 -10.156 1 98.88 23 ILE B C 1
ATOM 1440 O O . ILE B 1 23 ? 18.062 -7.496 -9.195 1 98.88 23 ILE B O 1
ATOM 1444 N N . GLY B 1 24 ? 17.125 -6.02 -10.555 1 98.94 24 GLY B N 1
ATOM 1445 C CA . GLY B 1 24 ? 15.805 -6.176 -9.977 1 98.94 24 GLY B CA 1
ATOM 1446 C C . GLY B 1 24 ? 15.266 -7.594 -10.086 1 98.94 24 GLY B C 1
ATOM 1447 O O . GLY B 1 24 ? 14.703 -8.125 -9.133 1 98.94 24 GLY B O 1
ATOM 1448 N N . ILE B 1 25 ? 15.445 -8.188 -11.203 1 98.94 25 ILE B N 1
ATOM 1449 C CA . ILE B 1 25 ? 15.008 -9.562 -11.406 1 98.94 25 ILE B CA 1
ATOM 1450 C C . ILE B 1 25 ? 15.734 -10.492 -10.43 1 98.94 25 ILE B C 1
ATOM 1452 O O . ILE B 1 25 ? 15.109 -11.344 -9.797 1 98.94 25 ILE B O 1
ATOM 1456 N N . GLY B 1 26 ? 17.031 -10.258 -10.281 1 98.94 26 GLY B N 1
ATOM 1457 C CA . GLY B 1 26 ? 17.781 -11.023 -9.305 1 98.94 26 GLY B CA 1
ATOM 1458 C C . GLY B 1 26 ? 17.328 -10.781 -7.875 1 98.94 26 GLY B C 1
ATOM 1459 O O . GLY B 1 26 ? 17.172 -11.719 -7.098 1 98.94 26 GLY B O 1
ATOM 1460 N N . ALA B 1 27 ? 17.141 -9.539 -7.543 1 98.94 27 ALA B N 1
ATOM 1461 C CA . ALA B 1 27 ? 16.625 -9.18 -6.223 1 98.94 27 ALA B CA 1
ATOM 1462 C C . ALA B 1 27 ? 15.258 -9.805 -5.98 1 98.94 27 ALA B C 1
ATOM 1464 O O . ALA B 1 27 ? 14.93 -10.18 -4.852 1 98.94 27 ALA B O 1
ATOM 1465 N N . GLY B 1 28 ? 14.539 -9.891 -7.035 1 98.94 28 GLY B N 1
ATOM 1466 C CA . GLY B 1 28 ? 13.234 -10.539 -6.957 1 98.94 28 GLY B CA 1
ATOM 1467 C C . GLY B 1 28 ? 13.32 -11.992 -6.539 1 98.94 28 GLY B C 1
ATOM 1468 O O . GLY B 1 28 ? 12.43 -12.5 -5.848 1 98.94 28 GLY B O 1
ATOM 1469 N N . ALA B 1 29 ? 14.352 -12.656 -6.977 1 98.94 29 ALA B N 1
ATOM 1470 C CA . ALA B 1 29 ? 14.539 -14.039 -6.531 1 98.94 29 ALA B CA 1
ATOM 1471 C C . ALA B 1 29 ? 14.711 -14.109 -5.016 1 98.94 29 ALA B C 1
ATOM 1473 O O . ALA B 1 29 ? 14.141 -14.992 -4.363 1 98.94 29 ALA B O 1
ATOM 1474 N N . VAL B 1 30 ? 15.414 -13.172 -4.484 1 98.94 30 VAL B N 1
ATOM 1475 C CA . VAL B 1 30 ? 15.617 -13.109 -3.039 1 98.94 30 VAL B CA 1
ATOM 1476 C C . VAL B 1 30 ? 14.297 -12.781 -2.348 1 98.94 30 VAL B C 1
ATOM 1478 O O . VAL B 1 30 ? 13.961 -13.375 -1.322 1 98.94 30 VAL B O 1
ATOM 1481 N N . GLY B 1 31 ? 13.578 -11.875 -2.922 1 98.94 31 GLY B N 1
ATOM 1482 C CA . GLY B 1 31 ? 12.266 -11.531 -2.387 1 98.94 31 GLY B CA 1
ATOM 1483 C C . GLY B 1 31 ? 11.297 -12.688 -2.387 1 98.94 31 GLY B C 1
ATOM 1484 O O . GLY B 1 31 ? 10.586 -12.914 -1.402 1 98.94 31 GLY B O 1
ATOM 1485 N N . VAL B 1 32 ? 11.266 -13.43 -3.447 1 98.94 32 VAL B N 1
ATOM 1486 C CA . VAL B 1 32 ? 10.383 -14.586 -3.543 1 98.94 32 VAL B CA 1
ATOM 1487 C C . VAL B 1 32 ? 10.797 -15.641 -2.521 1 98.94 32 VAL B C 1
ATOM 1489 O O . VAL B 1 32 ? 9.953 -16.266 -1.874 1 98.94 32 VAL B O 1
ATOM 1492 N N . ALA B 1 33 ? 12.078 -15.836 -2.422 1 98.88 33 ALA B N 1
ATOM 1493 C CA . ALA B 1 33 ? 12.555 -16.797 -1.426 1 98.88 33 ALA B CA 1
ATOM 1494 C C . ALA B 1 33 ? 12.086 -16.406 -0.026 1 98.88 33 ALA B C 1
ATOM 1496 O O . ALA B 1 33 ? 11.578 -17.25 0.72 1 98.88 33 ALA B O 1
ATOM 1497 N N . ALA B 1 34 ? 12.219 -15.18 0.316 1 98.94 34 ALA B N 1
ATOM 1498 C CA . ALA B 1 34 ? 11.805 -14.703 1.631 1 98.94 34 ALA B CA 1
ATOM 1499 C C . ALA B 1 34 ? 10.297 -14.859 1.822 1 98.94 34 ALA B C 1
ATOM 1501 O O . ALA B 1 34 ? 9.844 -15.305 2.883 1 98.94 34 ALA B O 1
ATOM 1502 N N . MET B 1 35 ? 9.57 -14.516 0.813 1 98.81 35 MET B N 1
ATOM 1503 C CA . MET B 1 35 ? 8.117 -14.648 0.877 1 98.81 35 MET B CA 1
ATOM 1504 C C . MET B 1 35 ? 7.711 -16.109 1.026 1 98.81 35 MET B C 1
ATOM 1506 O O . MET B 1 35 ? 6.812 -16.438 1.804 1 98.81 35 MET B O 1
ATOM 1510 N N . THR B 1 36 ? 8.398 -16.938 0.296 1 98.44 36 THR B N 1
ATOM 1511 C CA . THR B 1 36 ? 8.102 -18.359 0.342 1 98.44 36 THR B CA 1
ATOM 1512 C C . THR B 1 36 ? 8.406 -18.938 1.723 1 98.44 36 THR B C 1
ATOM 1514 O O . THR B 1 36 ? 7.617 -19.703 2.268 1 98.44 36 THR B O 1
ATOM 1517 N N . LEU B 1 37 ? 9.523 -18.578 2.24 1 98.56 37 LEU B N 1
ATOM 1518 C CA . LEU B 1 37 ? 9.852 -19.016 3.596 1 98.56 37 LEU B CA 1
ATOM 1519 C C . LEU B 1 37 ? 8.797 -18.547 4.59 1 98.56 37 LEU B C 1
ATOM 1521 O O . LEU B 1 37 ? 8.391 -19.297 5.477 1 98.56 37 LEU B O 1
ATOM 1525 N N . GLY B 1 38 ? 8.336 -17.328 4.457 1 98.5 38 GLY B N 1
ATOM 1526 C CA . GLY B 1 38 ? 7.266 -16.812 5.289 1 98.5 38 GLY B CA 1
ATOM 1527 C C . GLY B 1 38 ? 5.957 -17.562 5.117 1 98.5 38 GLY B C 1
ATOM 1528 O O . GLY B 1 38 ? 5.266 -17.844 6.094 1 98.5 38 GLY B O 1
ATOM 1529 N N . GLU B 1 39 ? 5.672 -17.859 3.924 1 98.38 39 GLU B N 1
ATOM 1530 C CA . GLU B 1 39 ? 4.453 -18.609 3.625 1 98.38 39 GLU B CA 1
ATOM 1531 C C . GLU B 1 39 ? 4.488 -20 4.266 1 98.38 39 GLU B C 1
ATOM 1533 O O . GLU B 1 39 ? 3.5 -20.438 4.859 1 98.38 39 GLU B O 1
ATOM 1538 N N . LYS B 1 40 ? 5.59 -20.609 4.121 1 98 40 LYS B N 1
ATOM 1539 C CA . LYS B 1 40 ? 5.688 -21.953 4.684 1 98 40 LYS B CA 1
ATOM 1540 C C . LYS B 1 40 ? 5.621 -21.922 6.207 1 98 40 LYS B C 1
ATOM 1542 O O . LYS B 1 40 ? 5.035 -22.812 6.828 1 98 40 LYS B O 1
ATOM 1547 N N . THR B 1 41 ? 6.207 -20.969 6.836 1 98.38 41 THR B N 1
ATOM 1548 C CA . THR B 1 41 ? 6.129 -20.797 8.281 1 98.38 41 THR B CA 1
ATOM 1549 C C . THR B 1 41 ? 4.691 -20.531 8.719 1 98.38 41 THR B C 1
ATOM 1551 O O . THR B 1 41 ? 4.199 -21.156 9.664 1 98.38 41 THR B O 1
ATOM 1554 N N . GLU B 1 42 ? 4.105 -19.625 8.023 1 98.31 42 GLU B N 1
ATOM 1555 C CA . GLU B 1 42 ? 2.705 -19.328 8.312 1 98.31 42 GLU B CA 1
ATOM 1556 C C . GLU B 1 42 ? 1.824 -20.562 8.141 1 98.31 42 GLU B C 1
ATOM 1558 O O . GLU B 1 42 ? 0.97 -20.844 8.984 1 98.31 42 GLU B O 1
ATOM 1563 N N . GLN B 1 43 ? 2.043 -21.297 7.078 1 98 43 GLN B N 1
ATOM 1564 C CA . GLN B 1 43 ? 1.251 -22.484 6.797 1 98 43 GLN B CA 1
ATOM 1565 C C . GLN B 1 43 ? 1.459 -23.547 7.863 1 98 43 GLN B C 1
ATOM 1567 O O . GLN B 1 43 ? 0.533 -24.297 8.195 1 98 43 GLN B O 1
ATOM 1572 N N . ALA B 1 44 ? 2.623 -23.594 8.359 1 98 44 ALA B N 1
ATOM 1573 C CA . ALA B 1 44 ? 2.908 -24.547 9.43 1 98 44 ALA B CA 1
ATOM 1574 C C . ALA B 1 44 ? 2.096 -24.234 10.68 1 98 44 ALA B C 1
ATOM 1576 O O . ALA B 1 44 ? 1.711 -25.125 11.422 1 98 44 ALA B O 1
ATOM 1577 N N . LEU B 1 45 ? 1.752 -23.016 10.836 1 97.5 45 LEU B N 1
ATOM 1578 C CA . LEU B 1 45 ? 1.013 -22.562 12.016 1 97.5 45 LEU B CA 1
ATOM 1579 C C . LEU B 1 45 ? -0.491 -22.609 11.758 1 97.5 45 LEU B C 1
ATOM 1581 O O . LEU B 1 45 ? -1.258 -23.047 12.625 1 97.5 45 LEU B O 1
ATOM 1585 N N . THR B 1 46 ? -0.89 -22.281 10.57 1 96.31 46 THR B N 1
ATOM 1586 C CA . THR B 1 46 ? -2.311 -22.141 10.273 1 96.31 46 THR B CA 1
ATOM 1587 C C . THR B 1 46 ? -2.846 -23.406 9.586 1 96.31 46 THR B C 1
ATOM 1589 O O . THR B 1 46 ? -4.059 -23.594 9.492 1 96.31 46 THR B O 1
ATOM 1592 N N . HIS B 1 47 ? -1.999 -24.156 9.008 1 97.19 47 HIS B N 1
ATOM 1593 C CA . HIS B 1 47 ? -2.32 -25.359 8.258 1 97.19 47 HIS B CA 1
ATOM 1594 C C . HIS B 1 47 ? -3.094 -25.031 6.984 1 97.19 47 HIS B C 1
ATOM 1596 O O . HIS B 1 47 ? -3.846 -25.875 6.477 1 97.19 47 HIS B O 1
ATOM 1602 N N . ARG B 1 48 ? -2.961 -23.812 6.566 1 96.06 48 ARG B N 1
ATOM 1603 C CA . ARG B 1 48 ? -3.564 -23.391 5.301 1 96.06 48 ARG B CA 1
ATOM 1604 C C . ARG B 1 48 ? -2.965 -24.172 4.133 1 96.06 48 ARG B C 1
ATOM 1606 O O . ARG B 1 48 ? -1.746 -24.344 4.055 1 96.06 48 ARG B O 1
ATOM 1613 N N . PRO B 1 49 ? -3.771 -24.625 3.227 1 96.12 49 PRO B N 1
ATOM 1614 C CA . PRO B 1 49 ? -3.227 -25.359 2.084 1 96.12 49 PRO B CA 1
ATOM 1615 C C . PRO B 1 49 ? -2.553 -24.453 1.061 1 96.12 49 PRO B C 1
ATOM 1617 O O . PRO B 1 49 ? -2.691 -23.219 1.13 1 96.12 49 PRO B O 1
ATOM 1620 N N . ASN B 1 50 ? -1.836 -25.141 0.182 1 95.31 50 ASN B N 1
ATOM 1621 C CA . ASN B 1 50 ? -1.25 -24.406 -0.941 1 95.31 50 ASN B CA 1
ATOM 1622 C C . ASN B 1 50 ? -2.324 -23.844 -1.867 1 95.31 50 ASN B C 1
ATOM 1624 O O . ASN B 1 50 ? -3.352 -24.484 -2.094 1 95.31 50 ASN B O 1
ATOM 1628 N N . SER B 1 51 ? -2.018 -22.688 -2.311 1 95.5 51 SER B N 1
ATOM 1629 C CA . SER B 1 51 ? -2.828 -22.141 -3.387 1 95.5 51 SER B CA 1
ATOM 1630 C C . SER B 1 51 ? -2.303 -22.562 -4.754 1 95.5 51 SER B C 1
ATOM 1632 O O . SER B 1 51 ? -1.091 -22.562 -4.984 1 95.5 51 SER B O 1
ATOM 1634 N N . TYR B 1 52 ? -3.178 -22.875 -5.637 1 97.38 52 TYR B N 1
ATOM 1635 C CA . TYR B 1 52 ? -2.777 -23.234 -6.992 1 97.38 52 TYR B CA 1
ATOM 1636 C C . TYR B 1 52 ? -3.262 -22.203 -7.996 1 97.38 52 TYR B C 1
ATOM 1638 O O . TYR B 1 52 ? -3.184 -22.406 -9.211 1 97.38 52 TYR B O 1
ATOM 1646 N N . VAL B 1 53 ? -3.729 -21.094 -7.426 1 97.5 53 VAL B N 1
ATOM 1647 C CA . VAL B 1 53 ? -4.195 -20 -8.266 1 97.5 53 VAL B CA 1
ATOM 1648 C C . VAL B 1 53 ? -3.076 -19.562 -9.211 1 97.5 53 VAL B C 1
ATOM 1650 O O . VAL B 1 53 ? -3.299 -19.391 -10.414 1 97.5 53 VAL B O 1
ATOM 1653 N N . PRO B 1 54 ? -1.798 -19.484 -8.68 1 98.06 54 PRO B N 1
ATOM 1654 C CA . PRO B 1 54 ? -0.734 -19.062 -9.602 1 98.06 54 PRO B CA 1
ATOM 1655 C C . PRO B 1 54 ? -0.534 -20.062 -10.75 1 98.06 54 PRO B C 1
ATOM 1657 O O . PRO B 1 54 ? -0.453 -19.656 -11.906 1 98.06 54 PRO B O 1
ATOM 1660 N N . GLY B 1 55 ? -0.485 -21.281 -10.438 1 98.5 55 GLY B N 1
ATOM 1661 C CA . GLY B 1 55 ? -0.29 -22.297 -11.453 1 98.5 55 GLY B CA 1
ATOM 1662 C C . GLY B 1 55 ? -1.412 -22.344 -12.477 1 98.5 55 GLY B C 1
ATOM 1663 O O . GLY B 1 55 ? -1.161 -22.438 -13.68 1 98.5 55 GLY B O 1
ATOM 1664 N N . LYS B 1 56 ? -2.627 -22.312 -11.969 1 98.75 56 LYS B N 1
ATOM 1665 C CA . LYS B 1 56 ? -3.781 -22.297 -12.867 1 98.75 56 LYS B CA 1
ATOM 1666 C C . LYS B 1 56 ? -3.771 -21.062 -13.766 1 98.75 56 LYS B C 1
ATOM 1668 O O . LYS B 1 56 ? -4.141 -21.141 -14.938 1 98.75 56 LYS B O 1
ATOM 1673 N N . THR B 1 57 ? -3.361 -19.969 -13.219 1 98.75 57 THR B N 1
ATOM 1674 C CA . THR B 1 57 ? -3.246 -18.75 -14.008 1 98.75 57 THR B CA 1
ATOM 1675 C C . THR B 1 57 ? -2.23 -18.922 -15.133 1 98.75 57 THR B C 1
ATOM 1677 O O . THR B 1 57 ? -2.516 -18.594 -16.281 1 98.75 57 THR B O 1
ATOM 1680 N N . LEU B 1 58 ? -1.127 -19.484 -14.789 1 98.69 58 LEU B N 1
ATOM 1681 C CA . LEU B 1 58 ? -0.087 -19.703 -15.789 1 98.69 58 LEU B CA 1
ATOM 1682 C C . LEU B 1 58 ? -0.57 -20.656 -16.875 1 98.69 58 LEU B C 1
ATOM 1684 O O . LEU B 1 58 ? -0.342 -20.406 -18.062 1 98.69 58 LEU B O 1
ATOM 1688 N N . ALA B 1 59 ? -1.191 -21.672 -16.5 1 98.75 59 ALA B N 1
ATOM 1689 C CA . ALA B 1 59 ? -1.679 -22.672 -17.453 1 98.75 59 ALA B CA 1
ATOM 1690 C C . ALA B 1 59 ? -2.666 -22.047 -18.438 1 98.75 59 ALA B C 1
ATOM 1692 O O . ALA B 1 59 ? -2.627 -22.359 -19.625 1 98.75 59 ALA B O 1
ATOM 1693 N N . ARG B 1 60 ? -3.475 -21.172 -17.938 1 98.44 60 ARG B N 1
ATOM 1694 C CA . ARG B 1 60 ? -4.457 -20.531 -18.797 1 98.44 60 ARG B CA 1
ATOM 1695 C C . ARG B 1 60 ? -3.789 -19.531 -19.734 1 98.44 60 ARG B C 1
A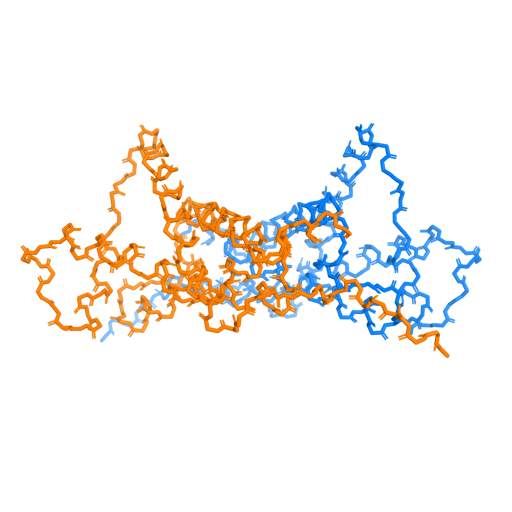TOM 1697 O O . ARG B 1 60 ? -4.207 -19.359 -20.875 1 98.44 60 ARG B O 1
ATOM 1704 N N . LEU B 1 61 ? -2.795 -18.891 -19.266 1 98.12 61 LEU B N 1
ATOM 1705 C CA . LEU B 1 61 ? -2.1 -17.891 -20.062 1 98.12 61 LEU B CA 1
ATOM 1706 C C . LEU B 1 61 ? -1.407 -18.516 -21.25 1 98.12 61 LEU B C 1
ATOM 1708 O O . LEU B 1 61 ? -1.362 -17.938 -22.344 1 98.12 61 LEU B O 1
ATOM 1712 N N . PHE B 1 62 ? -0.949 -19.719 -21.094 1 97.88 62 PHE B N 1
ATOM 1713 C CA . PHE B 1 62 ? -0.104 -20.312 -22.125 1 97.88 62 PHE B CA 1
ATOM 1714 C C . PHE B 1 62 ? -0.691 -21.625 -22.609 1 97.88 62 PHE B C 1
ATOM 1716 O O . PHE B 1 62 ? -0.012 -22.406 -23.297 1 97.88 62 PHE B O 1
ATOM 1723 N N . ASN B 1 63 ? -1.891 -21.859 -22.188 1 97.62 63 ASN B N 1
ATOM 1724 C CA . ASN B 1 63 ? -2.602 -23.062 -22.609 1 97.62 63 ASN B CA 1
ATOM 1725 C C . ASN B 1 63 ? -1.813 -24.328 -22.281 1 97.62 63 ASN B C 1
ATOM 1727 O O . ASN B 1 63 ? -1.597 -25.172 -23.156 1 97.62 63 ASN B O 1
ATOM 1731 N N . LEU B 1 64 ? -1.411 -24.406 -21.047 1 98.31 64 LEU B N 1
ATOM 1732 C CA . LEU B 1 64 ? -0.7 -25.578 -20.547 1 98.31 64 LEU B CA 1
ATOM 1733 C C . LEU B 1 64 ? -1.666 -26.562 -19.906 1 98.31 64 LEU B C 1
ATOM 1735 O O . LEU B 1 64 ? -2.75 -26.188 -19.469 1 98.31 64 LEU B O 1
ATOM 1739 N N . ASP B 1 65 ? -1.244 -27.891 -19.875 1 97.94 65 ASP B N 1
ATOM 1740 C CA . ASP B 1 65 ? -1.982 -28.891 -19.109 1 97.94 65 ASP B CA 1
ATOM 1741 C C . ASP B 1 65 ? -1.614 -28.844 -17.641 1 97.94 65 ASP B C 1
ATOM 1743 O O . ASP B 1 65 ? -0.686 -29.531 -17.203 1 97.94 65 ASP B O 1
ATOM 1747 N N . PHE B 1 66 ? -2.385 -28.141 -16.891 1 97.5 66 PHE B N 1
ATOM 1748 C CA . PHE B 1 66 ? -2.125 -27.938 -15.469 1 97.5 66 PHE B CA 1
ATOM 1749 C C . PHE B 1 66 ? -2.07 -29.266 -14.734 1 97.5 66 PHE B C 1
ATOM 1751 O O . PHE B 1 66 ? -1.265 -29.438 -13.82 1 97.5 66 PHE B O 1
ATOM 1758 N N . HIS B 1 67 ? -2.83 -30.203 -15.078 1 97.5 67 HIS B N 1
ATOM 1759 C CA . HIS B 1 67 ? -3 -31.453 -14.344 1 97.5 67 HIS B CA 1
ATOM 1760 C C . HIS B 1 67 ? -1.795 -32.375 -14.531 1 97.5 67 HIS B C 1
ATOM 1762 O O . HIS B 1 67 ? -1.513 -33.219 -13.68 1 97.5 67 HIS B O 1
ATOM 1768 N N . ALA B 1 68 ? -1.137 -32.094 -15.562 1 97.56 68 ALA B N 1
ATOM 1769 C CA . ALA B 1 68 ? 0.03 -32.938 -15.836 1 97.56 68 ALA B CA 1
ATOM 1770 C C . ALA B 1 68 ? 1.14 -32.688 -14.828 1 97.56 68 ALA B C 1
ATOM 1772 O O . ALA B 1 68 ? 1.837 -33.594 -14.406 1 97.56 68 ALA B O 1
ATOM 1773 N N . GLN B 1 69 ? 1.393 -31.438 -14.453 1 97.69 69 GLN B N 1
ATOM 1774 C CA . GLN B 1 69 ? 2.449 -31.062 -13.516 1 97.69 69 GLN B CA 1
ATOM 1775 C C . GLN B 1 69 ? 2.047 -29.859 -12.688 1 97.69 69 GLN B C 1
ATOM 1777 O O . GLN B 1 69 ? 2.701 -28.812 -12.742 1 97.69 69 GLN B O 1
ATOM 1782 N N . PRO B 1 70 ? 1.111 -30 -11.789 1 97.81 70 PRO B N 1
ATOM 1783 C CA . PRO B 1 70 ? 0.557 -28.844 -11.078 1 97.81 70 PRO B CA 1
ATOM 1784 C C . PRO B 1 70 ? 1.592 -28.141 -10.211 1 97.81 70 PRO B C 1
ATOM 1786 O O . PRO B 1 70 ? 1.658 -26.906 -10.203 1 97.81 70 PRO B O 1
ATOM 1789 N N . GLU B 1 71 ? 2.451 -28.891 -9.516 1 97.88 71 GLU B N 1
ATOM 1790 C CA . GLU B 1 71 ? 3.422 -28.281 -8.617 1 97.88 71 GLU B CA 1
ATOM 1791 C C . GLU B 1 71 ? 4.48 -27.5 -9.398 1 97.88 71 GLU B C 1
ATOM 1793 O O . GLU B 1 71 ? 4.859 -26.391 -9.008 1 97.88 71 GLU B O 1
ATOM 1798 N N . ARG B 1 72 ? 4.902 -28.062 -10.492 1 98.06 72 ARG B N 1
ATOM 1799 C CA . ARG B 1 72 ? 5.934 -27.422 -11.305 1 98.06 72 ARG B CA 1
ATOM 1800 C C . ARG B 1 72 ? 5.406 -26.141 -11.945 1 98.06 72 ARG B C 1
ATOM 1802 O O . ARG B 1 72 ? 6.102 -25.125 -11.969 1 98.06 72 ARG B O 1
ATOM 1809 N N . ILE B 1 73 ? 4.215 -26.219 -12.461 1 98.56 73 ILE B N 1
ATOM 1810 C CA . ILE B 1 73 ? 3.609 -25.047 -13.109 1 98.56 73 ILE B CA 1
ATOM 1811 C C . ILE B 1 73 ? 3.352 -23.969 -12.07 1 98.56 73 ILE B C 1
ATOM 1813 O O . ILE B 1 73 ? 3.594 -22.781 -12.336 1 98.56 73 ILE B O 1
ATOM 1817 N N . ASN B 1 74 ? 2.938 -24.391 -10.914 1 98.5 74 ASN B N 1
ATOM 1818 C CA . ASN B 1 74 ? 2.688 -23.438 -9.836 1 98.5 74 ASN B CA 1
ATOM 1819 C C . ASN B 1 74 ? 3.971 -22.75 -9.391 1 98.5 74 ASN B C 1
ATOM 1821 O O . ASN B 1 74 ? 3.982 -21.531 -9.195 1 98.5 74 ASN B O 1
ATOM 1825 N N . HIS B 1 75 ? 5.035 -23.484 -9.273 1 97.81 75 HIS B N 1
ATOM 1826 C CA . HIS B 1 75 ? 6.324 -22.938 -8.875 1 97.81 75 HIS B CA 1
ATOM 1827 C C . HIS B 1 75 ? 6.883 -22 -9.945 1 97.81 75 HIS B C 1
ATOM 1829 O O . HIS B 1 75 ? 7.461 -20.969 -9.625 1 97.81 75 HIS B O 1
ATOM 1835 N N . ALA B 1 76 ? 6.684 -22.406 -11.133 1 98.38 76 ALA B N 1
ATOM 1836 C CA . ALA B 1 76 ? 7.164 -21.594 -12.234 1 98.38 76 ALA B CA 1
ATOM 1837 C C . ALA B 1 76 ? 6.516 -20.203 -12.219 1 98.38 76 ALA B C 1
ATOM 1839 O O . ALA B 1 76 ? 7.191 -19.188 -12.406 1 98.38 76 ALA B O 1
ATOM 1840 N N . MET B 1 77 ? 5.227 -20.234 -11.984 1 98.62 77 MET B N 1
ATOM 1841 C CA . MET B 1 77 ? 4.52 -18.953 -11.93 1 98.62 77 MET B CA 1
ATOM 1842 C C . MET B 1 77 ? 4.93 -18.156 -10.695 1 98.62 77 MET B C 1
ATOM 1844 O O . MET B 1 77 ? 5.18 -16.953 -10.789 1 98.62 77 MET B O 1
ATOM 1848 N N . HIS B 1 78 ? 4.984 -18.797 -9.586 1 98 78 HIS B N 1
ATOM 1849 C CA . HIS B 1 78 ? 5.301 -18.156 -8.32 1 98 78 HIS B CA 1
ATOM 1850 C C . HIS B 1 78 ? 6.66 -17.469 -8.375 1 98 78 HIS B C 1
ATOM 1852 O O . HIS B 1 78 ? 6.77 -16.281 -8.07 1 98 78 HIS B O 1
ATOM 1858 N N . TRP B 1 79 ? 7.637 -18.156 -8.82 1 98.38 79 TRP B N 1
ATOM 1859 C CA . TRP B 1 79 ? 8.992 -17.625 -8.906 1 98.38 79 TRP B CA 1
ATOM 1860 C C . TRP B 1 79 ? 9.148 -16.734 -10.133 1 98.38 79 TRP B C 1
ATOM 1862 O O . TRP B 1 79 ? 9.672 -15.617 -10.039 1 98.38 79 TRP B O 1
ATOM 1872 N N . GLY B 1 80 ? 8.656 -17.219 -11.234 1 98.62 80 GLY B N 1
ATOM 1873 C CA . GLY B 1 80 ? 8.82 -16.5 -12.492 1 98.62 80 GLY B CA 1
ATOM 1874 C C . GLY B 1 80 ? 8.156 -15.141 -12.484 1 98.62 80 GLY B C 1
ATOM 1875 O O . GLY B 1 80 ? 8.781 -14.148 -12.859 1 98.62 80 GLY B O 1
ATOM 1876 N N . GLN B 1 81 ? 6.961 -15.133 -12.086 1 98.69 81 GLN B N 1
ATOM 1877 C CA . GLN B 1 81 ? 6.246 -13.859 -12.062 1 98.69 81 GLN B CA 1
ATOM 1878 C C . GLN B 1 81 ? 6.875 -12.891 -11.07 1 98.69 81 GLN B C 1
ATOM 1880 O O . GLN B 1 81 ? 7 -11.695 -11.352 1 98.69 81 GLN B O 1
ATOM 1885 N N . GLY B 1 82 ? 7.184 -13.391 -9.883 1 98.69 82 GLY B N 1
ATOM 1886 C CA . GLY B 1 82 ? 7.832 -12.555 -8.891 1 98.69 82 GLY B CA 1
ATOM 1887 C C . GLY B 1 82 ? 9.117 -11.914 -9.391 1 98.69 82 GLY B C 1
ATOM 1888 O O . GLY B 1 82 ? 9.305 -10.703 -9.258 1 98.69 82 GLY B O 1
ATOM 1889 N N . MET B 1 83 ? 9.898 -12.727 -9.992 1 98.88 83 MET B N 1
ATOM 1890 C CA . MET B 1 83 ? 11.18 -12.242 -10.492 1 98.88 83 MET B CA 1
ATOM 1891 C C . MET B 1 83 ? 10.977 -11.227 -11.617 1 98.88 83 MET B C 1
ATOM 1893 O O . MET B 1 83 ? 11.578 -10.148 -11.609 1 98.88 83 MET B O 1
ATOM 1897 N N . LEU B 1 84 ? 10.133 -11.516 -12.531 1 98.81 84 LEU B N 1
ATOM 1898 C CA . LEU B 1 84 ? 9.922 -10.641 -13.68 1 98.81 84 LEU B CA 1
ATOM 1899 C C . LEU B 1 84 ? 9.32 -9.305 -13.242 1 98.81 84 LEU B C 1
ATOM 1901 O O . LEU B 1 84 ? 9.742 -8.25 -13.711 1 98.81 84 LEU B O 1
ATOM 1905 N N . ALA B 1 85 ? 8.352 -9.398 -12.352 1 98.81 85 ALA B N 1
ATOM 1906 C CA . ALA B 1 85 ? 7.773 -8.164 -11.82 1 98.81 85 ALA B CA 1
ATOM 1907 C C . ALA B 1 85 ? 8.828 -7.32 -11.117 1 98.81 85 ALA B C 1
ATOM 1909 O O . ALA B 1 85 ? 8.781 -6.09 -11.156 1 98.81 85 ALA B O 1
ATOM 1910 N N . ALA B 1 86 ? 9.812 -7.957 -10.539 1 98.94 86 ALA B N 1
ATOM 1911 C CA . ALA B 1 86 ? 10.828 -7.262 -9.75 1 98.94 86 ALA B CA 1
ATOM 1912 C C . ALA B 1 86 ? 11.789 -6.492 -10.656 1 98.94 86 ALA B C 1
ATOM 1914 O O . ALA B 1 86 ? 12.539 -5.637 -10.188 1 98.94 86 ALA B O 1
ATOM 1915 N N . GLY B 1 87 ? 11.742 -6.711 -11.93 1 98.94 87 GLY B N 1
ATOM 1916 C CA . GLY B 1 87 ? 12.422 -5.816 -12.852 1 98.94 87 GLY B CA 1
ATOM 1917 C C . GLY B 1 87 ? 11.969 -4.375 -12.734 1 98.94 87 GLY B C 1
ATOM 1918 O O . GLY B 1 87 ? 12.773 -3.451 -12.852 1 98.94 87 GLY B O 1
ATOM 1919 N N . VAL B 1 88 ? 10.711 -4.223 -12.484 1 98.94 88 VAL B N 1
ATOM 1920 C CA . VAL B 1 88 ? 10.156 -2.889 -12.281 1 98.94 88 VAL B CA 1
ATOM 1921 C C . VAL B 1 88 ? 10.797 -2.242 -11.055 1 98.94 88 VAL B C 1
ATOM 1923 O O . VAL B 1 88 ? 11.102 -1.047 -11.062 1 98.94 88 VAL B O 1
ATOM 1926 N N . ARG B 1 89 ? 11 -3.088 -10.008 1 98.81 89 ARG B N 1
ATOM 1927 C CA . ARG B 1 89 ? 11.609 -2.543 -8.797 1 98.81 89 ARG B CA 1
ATOM 1928 C C . ARG B 1 89 ? 13.039 -2.074 -9.078 1 98.81 89 ARG B C 1
ATOM 1930 O O . ARG B 1 89 ? 13.484 -1.078 -8.508 1 98.81 89 ARG B O 1
ATOM 1937 N N . GLY B 1 90 ? 13.742 -2.812 -9.898 1 98.75 90 GLY B N 1
ATOM 1938 C CA . GLY B 1 90 ? 15.055 -2.354 -10.32 1 98.75 90 GLY B CA 1
ATOM 1939 C C . GLY B 1 90 ? 15.016 -1.033 -11.07 1 98.75 90 GLY B C 1
ATOM 1940 O O . GLY B 1 90 ? 15.844 -0.151 -10.828 1 98.75 90 GLY B O 1
ATOM 1941 N N . ALA B 1 91 ? 14.086 -0.899 -11.961 1 98.75 91 ALA B N 1
ATOM 1942 C CA . ALA B 1 91 ? 13.914 0.358 -12.68 1 98.75 91 ALA B CA 1
ATOM 1943 C C . ALA B 1 91 ? 13.586 1.499 -11.727 1 98.75 91 ALA B C 1
ATOM 1945 O O . ALA B 1 91 ? 14.062 2.621 -11.898 1 98.75 91 ALA B O 1
ATOM 1946 N N . MET B 1 92 ? 12.781 1.221 -10.734 1 98.12 92 MET B N 1
ATOM 1947 C CA . MET B 1 92 ? 12.453 2.229 -9.727 1 98.12 92 MET B CA 1
ATOM 1948 C C . MET B 1 92 ? 13.711 2.727 -9.023 1 98.12 92 MET B C 1
ATOM 1950 O O . MET B 1 92 ? 13.891 3.932 -8.836 1 98.12 92 MET B O 1
ATOM 1954 N N . SER B 1 93 ? 14.547 1.815 -8.711 1 97.06 93 SER B N 1
ATOM 1955 C CA . SER B 1 93 ? 15.805 2.191 -8.07 1 97.06 93 SER B CA 1
ATOM 1956 C C . SER B 1 93 ? 16.656 3.072 -8.977 1 97.06 93 SER B C 1
ATOM 1958 O O . SER B 1 93 ? 17.266 4.039 -8.523 1 97.06 93 SER B O 1
ATOM 1960 N N . TYR B 1 94 ? 16.625 2.727 -10.203 1 96.19 94 TYR B N 1
ATOM 1961 C CA . TYR B 1 94 ? 17.359 3.512 -11.188 1 96.19 94 TYR B CA 1
ATOM 1962 C C . TYR B 1 94 ? 16.875 4.957 -11.195 1 96.19 94 TYR B C 1
ATOM 1964 O O . TYR B 1 94 ? 17.688 5.887 -11.328 1 96.19 94 TYR B O 1
ATOM 1972 N N . TYR B 1 95 ? 15.617 5.164 -11.062 1 95.88 95 TYR B N 1
ATOM 1973 C CA . TYR B 1 95 ? 15.031 6.496 -11.125 1 95.88 95 TYR B CA 1
ATOM 1974 C C . TYR B 1 95 ? 14.961 7.125 -9.742 1 95.88 95 TYR B C 1
ATOM 1976 O O . TYR B 1 95 ? 14.328 8.172 -9.555 1 95.88 95 TYR B O 1
ATOM 1984 N N . GLY B 1 96 ? 15.43 6.453 -8.805 1 93.56 96 GLY B N 1
ATOM 1985 C CA . GLY B 1 96 ? 15.578 7.039 -7.48 1 93.56 96 GLY B CA 1
ATOM 1986 C C . GLY B 1 96 ? 14.375 6.801 -6.59 1 93.56 96 GLY B C 1
ATOM 1987 O O . GLY B 1 96 ? 14.281 7.379 -5.504 1 93.56 96 GLY B O 1
ATOM 1988 N N . ILE B 1 97 ? 13.461 5.996 -6.965 1 96.75 97 ILE B N 1
ATOM 1989 C CA . ILE B 1 97 ? 12.328 5.605 -6.145 1 96.75 97 ILE B CA 1
ATOM 1990 C C . ILE B 1 97 ? 12.703 4.398 -5.281 1 96.75 97 ILE B C 1
ATOM 1992 O O . ILE B 1 97 ? 12.594 3.254 -5.727 1 96.75 97 ILE B O 1
ATOM 1996 N N . VAL B 1 98 ? 13.125 4.664 -4.031 1 96.94 98 VAL B N 1
ATOM 1997 C CA . VAL B 1 98 ? 13.797 3.654 -3.223 1 96.94 98 VAL B CA 1
ATOM 1998 C C . VAL B 1 98 ? 13.227 3.666 -1.805 1 96.94 98 VAL B C 1
ATOM 2000 O O . VAL B 1 98 ? 12.312 4.438 -1.502 1 96.94 98 VAL B O 1
ATOM 2003 N N . GLY B 1 99 ? 13.719 2.736 -1.037 1 96.62 99 GLY B N 1
ATOM 2004 C CA . GLY B 1 99 ? 13.375 2.717 0.376 1 96.62 99 GLY B CA 1
ATOM 2005 C C . GLY B 1 99 ? 12.008 2.119 0.648 1 96.62 99 GLY B C 1
ATOM 2006 O O . GLY B 1 99 ? 11.398 1.521 -0.24 1 96.62 99 GLY B O 1
ATOM 2007 N N . PRO B 1 100 ? 11.578 2.277 1.877 1 98 100 PRO B N 1
ATOM 2008 C CA . PRO B 1 100 ? 10.281 1.72 2.277 1 98 100 PRO B CA 1
ATOM 2009 C C . PRO B 1 100 ? 9.125 2.236 1.419 1 98 100 PRO B C 1
ATOM 2011 O O . PRO B 1 100 ? 8.211 1.479 1.093 1 98 100 PRO B O 1
ATOM 2014 N N . PHE B 1 101 ? 9.242 3.477 1.058 1 98.06 101 PHE B N 1
ATOM 2015 C CA . PHE B 1 101 ? 8.172 4.016 0.219 1 98.06 101 PHE B CA 1
ATOM 2016 C C . PHE B 1 101 ? 8.219 3.398 -1.175 1 98.06 101 PHE B C 1
ATOM 2018 O O . PHE B 1 101 ? 7.176 3.107 -1.764 1 98.06 101 PHE B O 1
ATOM 2025 N N . GLY B 1 102 ? 9.438 3.262 -1.706 1 98.12 102 GLY B N 1
ATOM 2026 C CA . GLY B 1 102 ? 9.57 2.531 -2.955 1 98.12 102 GLY B CA 1
ATOM 2027 C C . GLY B 1 102 ? 9.016 1.119 -2.881 1 98.12 102 GLY B C 1
ATOM 2028 O O . GLY B 1 102 ? 8.375 0.648 -3.82 1 98.12 102 GLY B O 1
ATOM 2029 N N . SER B 1 103 ? 9.234 0.467 -1.799 1 98.75 103 SER B N 1
ATOM 2030 C CA . SER B 1 103 ? 8.742 -0.893 -1.609 1 98.75 103 SER B CA 1
ATOM 2031 C C . SER B 1 103 ? 7.215 -0.917 -1.523 1 98.75 103 SER B C 1
ATOM 2033 O O . SER B 1 103 ? 6.578 -1.852 -2.012 1 98.75 103 SER B O 1
ATOM 2035 N N . TYR B 1 104 ? 6.641 0.057 -0.875 1 98.88 104 TYR B N 1
ATOM 2036 C CA . TYR B 1 104 ? 5.188 0.157 -0.818 1 98.88 104 TYR B CA 1
ATOM 2037 C C . TYR B 1 104 ? 4.594 0.298 -2.215 1 98.88 104 TYR B C 1
ATOM 2039 O O . TYR B 1 104 ? 3.621 -0.379 -2.555 1 98.88 104 TYR B O 1
ATOM 2047 N N . ILE B 1 105 ? 5.18 1.181 -2.998 1 98.81 105 ILE B N 1
ATOM 2048 C CA . ILE B 1 105 ? 4.723 1.375 -4.367 1 98.81 105 ILE B CA 1
ATOM 2049 C C . ILE B 1 105 ? 4.875 0.074 -5.152 1 98.81 105 ILE B C 1
ATOM 2051 O O . ILE B 1 105 ? 3.961 -0.336 -5.871 1 98.81 105 ILE B O 1
ATOM 2055 N N . PHE B 1 106 ? 6.027 -0.566 -4.98 1 98.94 106 PHE B N 1
ATOM 2056 C CA . PHE B 1 106 ? 6.297 -1.804 -5.707 1 98.94 106 PHE B CA 1
ATOM 2057 C C . PHE B 1 106 ? 5.332 -2.902 -5.277 1 98.94 106 PHE B C 1
ATOM 2059 O O . PHE B 1 106 ? 4.922 -3.729 -6.098 1 98.94 106 PHE B O 1
ATOM 2066 N N . MET B 1 107 ? 4.965 -2.932 -4.012 1 98.94 107 MET B N 1
ATOM 2067 C CA . MET B 1 107 ? 3.938 -3.869 -3.566 1 98.94 107 MET B CA 1
ATOM 2068 C C . MET B 1 107 ? 2.645 -3.672 -4.352 1 98.94 107 MET B C 1
ATOM 2070 O O . MET B 1 107 ? 2.004 -4.645 -4.754 1 98.94 107 MET B O 1
ATOM 2074 N N . GLY B 1 108 ?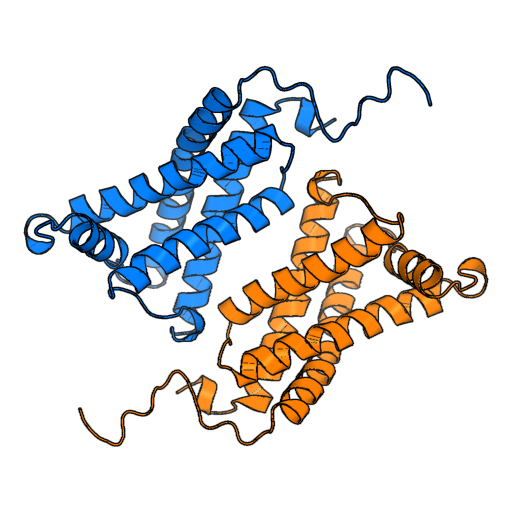 2.307 -2.428 -4.551 1 98.81 108 GLY B N 1
ATOM 2075 C CA . GLY B 1 108 ? 1.142 -2.141 -5.375 1 98.81 108 GLY B CA 1
ATOM 2076 C C . GLY B 1 108 ? 1.271 -2.66 -6.793 1 98.81 108 GLY B C 1
ATOM 2077 O O . GLY B 1 108 ? 0.313 -3.199 -7.352 1 98.81 108 GLY B O 1
ATOM 2078 N N . VAL B 1 109 ? 2.414 -2.533 -7.363 1 98.81 109 VAL B N 1
ATOM 2079 C CA . VAL B 1 109 ? 2.682 -3.047 -8.703 1 98.81 109 VAL B CA 1
ATOM 2080 C C . VAL B 1 109 ? 2.496 -4.562 -8.719 1 98.81 109 VAL B C 1
ATOM 2082 O O . VAL B 1 109 ? 1.838 -5.102 -9.609 1 98.81 109 VAL B O 1
ATOM 2085 N N . ARG B 1 110 ? 3.059 -5.188 -7.703 1 98.88 110 ARG B N 1
ATOM 2086 C CA . ARG B 1 110 ? 2.949 -6.641 -7.637 1 98.88 110 ARG B CA 1
ATOM 2087 C C . ARG B 1 110 ? 1.491 -7.074 -7.508 1 98.88 110 ARG B C 1
ATOM 2089 O O . ARG B 1 110 ? 1.052 -8 -8.195 1 98.88 110 ARG B O 1
ATOM 2096 N N . LEU B 1 111 ? 0.784 -6.418 -6.656 1 98.69 111 LEU B N 1
ATOM 2097 C CA . LEU B 1 111 ? -0.621 -6.762 -6.461 1 98.69 111 LEU B CA 1
ATOM 2098 C C . LEU B 1 111 ? -1.422 -6.512 -7.734 1 98.69 111 LEU B C 1
ATOM 2100 O O . LEU B 1 111 ? -2.316 -7.289 -8.078 1 98.69 111 LEU B O 1
ATOM 2104 N N . LEU B 1 112 ? -1.09 -5.461 -8.422 1 98.31 112 LEU B N 1
ATOM 2105 C CA . LEU B 1 112 ? -1.756 -5.156 -9.68 1 98.31 112 LEU B CA 1
ATOM 2106 C C . LEU B 1 112 ? -1.479 -6.242 -10.719 1 98.31 112 LEU B C 1
ATOM 2108 O O . LEU B 1 112 ? -2.387 -6.668 -11.438 1 98.31 112 LEU B O 1
ATOM 2112 N N . VAL B 1 113 ? -0.294 -6.688 -10.812 1 98.56 113 VAL B N 1
ATOM 2113 C CA . VAL B 1 113 ? 0.084 -7.746 -11.742 1 98.56 113 VAL B CA 1
ATOM 2114 C C . VAL B 1 113 ? -0.67 -9.031 -11.406 1 98.56 113 VAL B C 1
ATOM 2116 O O . VAL B 1 113 ? -1.268 -9.656 -12.281 1 98.56 113 VAL B O 1
ATOM 2119 N N . ASP B 1 114 ? -0.671 -9.367 -10.117 1 98.44 114 ASP B N 1
ATOM 2120 C CA . ASP B 1 114 ? -1.372 -10.57 -9.656 1 98.44 114 ASP B CA 1
ATOM 2121 C C . ASP B 1 114 ? -2.85 -10.516 -10.039 1 98.44 114 ASP B C 1
ATOM 2123 O O . ASP B 1 114 ? -3.367 -11.445 -10.664 1 98.44 114 ASP B O 1
ATOM 2127 N N . GLN B 1 115 ? -3.465 -9.469 -9.703 1 97.69 115 GLN B N 1
ATOM 2128 C CA . GLN B 1 115 ? -4.906 -9.352 -9.891 1 97.69 115 GLN B CA 1
ATOM 2129 C C . GLN B 1 115 ? -5.266 -9.258 -11.367 1 97.69 115 GLN B C 1
ATOM 2131 O O . GLN B 1 115 ? -6.289 -9.789 -11.805 1 97.69 115 GLN B O 1
ATOM 2136 N N . THR B 1 116 ? -4.449 -8.57 -12.148 1 98.31 116 THR B N 1
ATOM 2137 C CA . THR B 1 116 ? -4.707 -8.477 -13.578 1 98.31 116 THR B CA 1
ATOM 2138 C C . THR B 1 116 ? -4.645 -9.852 -14.234 1 98.31 116 THR B C 1
ATOM 2140 O O . THR B 1 116 ? -5.594 -10.273 -14.898 1 98.31 116 THR B O 1
ATOM 2143 N N . LEU B 1 117 ? -3.605 -10.609 -13.992 1 98.31 117 LEU B N 1
ATOM 2144 C CA . LEU B 1 117 ? -3.41 -11.898 -14.641 1 98.31 117 LEU B CA 1
ATOM 2145 C C . LEU B 1 117 ? -4.434 -12.922 -14.156 1 98.31 117 LEU B C 1
ATOM 2147 O O . LEU B 1 117 ? -5.023 -13.648 -14.953 1 98.31 117 LEU B O 1
ATOM 2151 N N . GLU B 1 118 ? -4.672 -12.945 -12.867 1 98.38 118 GLU B N 1
ATOM 2152 C CA . GLU B 1 118 ? -5.582 -13.945 -12.305 1 98.38 118 GLU B CA 1
ATOM 2153 C C . GLU B 1 118 ? -7.023 -13.672 -12.727 1 98.38 118 GLU B C 1
ATOM 2155 O O . GLU B 1 118 ? -7.762 -14.602 -13.062 1 98.38 118 GLU B O 1
ATOM 2160 N N . ASN B 1 119 ? -7.367 -12.43 -12.703 1 97.25 119 ASN B N 1
ATOM 2161 C CA . ASN B 1 119 ? -8.75 -12.117 -13.055 1 97.25 119 ASN B CA 1
ATOM 2162 C C . ASN B 1 119 ? -8.953 -12.102 -14.57 1 97.25 119 ASN B C 1
ATOM 2164 O O . ASN B 1 119 ? -10.031 -12.461 -15.055 1 97.25 119 ASN B O 1
ATOM 2168 N N . TRP B 1 120 ? -7.957 -11.727 -15.352 1 97.31 120 TRP B N 1
ATOM 2169 C CA . TRP B 1 120 ? -8.039 -11.773 -16.797 1 97.31 120 TRP B CA 1
ATOM 2170 C C . TRP B 1 120 ? -8.227 -13.203 -17.297 1 97.31 120 TRP B C 1
ATOM 2172 O O . TRP B 1 120 ? -8.93 -13.445 -18.281 1 97.31 120 TRP B O 1
ATOM 2182 N N . THR B 1 121 ? -7.645 -14.148 -16.609 1 98 121 THR B N 1
ATOM 2183 C CA . THR B 1 121 ? -7.711 -15.555 -17.016 1 98 121 THR B CA 1
ATOM 2184 C C . THR B 1 121 ? -8.945 -16.219 -16.422 1 98 121 THR B C 1
ATOM 2186 O O . THR B 1 121 ? -9.219 -17.391 -16.688 1 98 121 THR B O 1
ATOM 2189 N N . GLY B 1 122 ? -9.594 -15.516 -15.484 1 97.38 122 GLY B N 1
ATOM 2190 C CA . GLY B 1 122 ? -10.805 -16.047 -14.867 1 97.38 122 GLY B CA 1
ATOM 2191 C C . GLY B 1 122 ? -10.516 -16.969 -13.703 1 97.38 122 GLY B C 1
ATOM 2192 O O . GLY B 1 122 ? -11.43 -17.625 -13.188 1 97.38 122 GLY B O 1
ATOM 2193 N N . VAL B 1 123 ? -9.289 -17.031 -13.312 1 97.81 123 VAL B N 1
ATOM 2194 C CA . VAL B 1 123 ? -8.898 -17.938 -12.234 1 97.81 123 VAL B CA 1
ATOM 2195 C C . VAL B 1 123 ? -9.164 -17.266 -10.883 1 97.81 123 VAL B C 1
ATOM 2197 O O . VAL B 1 123 ? -9.508 -17.953 -9.914 1 97.81 123 VAL B O 1
ATOM 2200 N N . GLY B 1 124 ? -8.984 -15.977 -10.836 1 96 124 GLY B N 1
ATOM 2201 C CA . GLY B 1 124 ? -9.039 -15.266 -9.578 1 96 124 GLY B CA 1
ATOM 2202 C C . GLY B 1 124 ? -10.398 -14.633 -9.312 1 96 124 GLY B C 1
ATOM 2203 O O . GLY B 1 124 ? -11.375 -14.938 -10 1 96 124 GLY B O 1
ATOM 2204 N N . ALA B 1 125 ? -10.516 -13.945 -8.227 1 95.19 125 ALA B N 1
ATOM 2205 C CA . ALA B 1 125 ? -11.602 -13.07 -7.805 1 95.19 125 ALA B CA 1
ATOM 2206 C C . ALA B 1 125 ? -11.062 -11.773 -7.211 1 95.19 125 ALA B C 1
ATOM 2208 O O . ALA B 1 125 ? -9.898 -11.703 -6.812 1 95.19 125 ALA B O 1
ATOM 2209 N N . LEU B 1 126 ? -11.867 -10.797 -7.18 1 95 126 LEU B N 1
ATOM 2210 C CA . LEU B 1 126 ? -11.445 -9.531 -6.586 1 95 126 LEU B CA 1
ATOM 2211 C C . LEU B 1 126 ? -11.07 -9.719 -5.121 1 95 126 LEU B C 1
ATOM 2213 O O . LEU B 1 126 ? -11.797 -10.383 -4.371 1 95 126 LEU B O 1
ATOM 2217 N N . PRO B 1 127 ? -9.953 -9.086 -4.797 1 95.56 127 PRO B N 1
ATOM 2218 C CA . PRO B 1 127 ? -9.406 -9.414 -3.482 1 95.56 127 PRO B CA 1
ATOM 2219 C C . PRO B 1 127 ? -10.328 -9 -2.336 1 95.56 127 PRO B C 1
ATOM 2221 O O . PRO B 1 127 ? -10.367 -9.672 -1.301 1 95.56 127 PRO B O 1
ATOM 2224 N N . TRP B 1 128 ? -11.133 -7.988 -2.514 1 94.06 128 TRP B N 1
ATOM 2225 C CA . TRP B 1 128 ? -12.016 -7.535 -1.441 1 94.06 128 TRP B CA 1
ATOM 2226 C C . TRP B 1 128 ? -13.234 -8.445 -1.318 1 94.06 128 TRP B C 1
ATOM 2228 O O . TRP B 1 128 ? -14.094 -8.227 -0.459 1 94.06 128 TRP B O 1
ATOM 2238 N N . THR B 1 129 ? -13.242 -9.477 -2.156 1 93.38 129 THR B N 1
ATOM 2239 C CA . THR B 1 129 ? -14.305 -10.469 -2.025 1 93.38 129 THR B CA 1
ATOM 2240 C C . THR B 1 129 ? -13.805 -11.711 -1.303 1 93.38 129 THR B C 1
ATOM 2242 O O . THR B 1 129 ? -14.586 -12.609 -0.986 1 93.38 129 THR B O 1
ATOM 2245 N N . TRP B 1 130 ? -12.539 -11.766 -1.05 1 93.94 130 TRP B N 1
ATOM 2246 C CA . TRP B 1 130 ? -11.961 -12.906 -0.347 1 93.94 130 TRP B CA 1
ATOM 2247 C C . TRP B 1 130 ? -12.281 -12.844 1.144 1 93.94 130 TRP B C 1
ATOM 2249 O O . TRP B 1 130 ? -12.578 -11.773 1.678 1 93.94 130 TRP B O 1
ATOM 2259 N N . PRO B 1 131 ? -12.172 -14.031 1.763 1 93.31 131 PRO B N 1
ATOM 2260 C CA . PRO B 1 131 ? -12.156 -13.961 3.227 1 93.31 131 PRO B CA 1
ATOM 2261 C C . PRO B 1 131 ? -11.07 -13.023 3.758 1 93.31 131 PRO B C 1
ATOM 2263 O O . PRO B 1 131 ? -9.969 -12.977 3.201 1 93.31 131 PRO B O 1
ATOM 2266 N N . VAL B 1 132 ? -11.359 -12.375 4.879 1 94 132 VAL B N 1
ATOM 2267 C CA . VAL B 1 132 ? -10.477 -11.375 5.469 1 94 132 VAL B CA 1
ATOM 2268 C C . VAL B 1 132 ? -9.109 -11.992 5.754 1 94 132 VAL B C 1
ATOM 2270 O O . VAL B 1 132 ? -8.078 -11.375 5.496 1 94 132 VAL B O 1
ATOM 2273 N N . SER B 1 133 ? -9.133 -13.195 6.203 1 94.38 133 SER B N 1
ATOM 2274 C CA . SER B 1 133 ? -7.875 -13.852 6.547 1 94.38 133 SER B CA 1
ATOM 2275 C C . SER B 1 133 ? -6.996 -14.039 5.316 1 94.38 133 SER B C 1
ATOM 2277 O O . SER B 1 133 ? -5.777 -13.898 5.391 1 94.38 133 SER B O 1
ATOM 2279 N N . GLU B 1 134 ? -7.621 -14.281 4.184 1 95.19 134 GLU B N 1
ATOM 2280 C CA . GLU B 1 134 ? -6.867 -14.453 2.947 1 95.19 134 GLU B CA 1
ATOM 2281 C C . GLU B 1 134 ? -6.316 -13.125 2.445 1 95.19 134 GLU B C 1
ATOM 2283 O O . GLU B 1 134 ? -5.219 -13.07 1.886 1 95.19 134 GLU B O 1
ATOM 2288 N N . GLN B 1 135 ? -7.094 -12.102 2.678 1 97 135 GLN B N 1
ATOM 2289 C CA . GLN B 1 135 ? -6.613 -10.773 2.305 1 97 135 GLN B CA 1
ATOM 2290 C C . GLN B 1 135 ? -5.371 -10.391 3.107 1 97 135 GLN B C 1
ATOM 2292 O O . GLN B 1 135 ? -4.379 -9.93 2.539 1 97 135 GLN B O 1
ATOM 2297 N N . ILE B 1 136 ? -5.445 -10.648 4.375 1 97.31 136 ILE B N 1
ATOM 2298 C CA . ILE B 1 136 ? -4.355 -10.273 5.273 1 97.31 136 ILE B CA 1
ATOM 2299 C C . ILE B 1 136 ? -3.105 -11.078 4.93 1 97.31 136 ILE B C 1
ATOM 2301 O O . ILE B 1 136 ? -2.01 -10.523 4.836 1 97.31 136 ILE B O 1
ATOM 2305 N N . ILE B 1 137 ? -3.307 -12.297 4.672 1 97.25 137 ILE B N 1
ATOM 2306 C CA . ILE B 1 137 ? -2.188 -13.18 4.367 1 97.25 137 ILE B CA 1
ATOM 2307 C C . ILE B 1 137 ? -1.535 -12.75 3.055 1 97.25 137 ILE B C 1
ATOM 2309 O O . ILE B 1 137 ? -0.308 -12.672 2.961 1 97.25 137 ILE B O 1
ATOM 2313 N N . ASP B 1 138 ? -2.287 -12.492 2.09 1 97.69 138 ASP B N 1
ATOM 2314 C CA . ASP B 1 138 ? -1.757 -12.07 0.797 1 97.69 138 ASP B CA 1
ATOM 2315 C C . ASP B 1 138 ? -0.994 -10.75 0.919 1 97.69 138 ASP B C 1
ATOM 2317 O O . ASP B 1 138 ? 0.122 -10.625 0.412 1 97.69 138 ASP B O 1
ATOM 2321 N N . LEU B 1 139 ? -1.586 -9.812 1.636 1 98.56 139 LEU B N 1
ATOM 2322 C CA . LEU B 1 139 ? -0.95 -8.508 1.81 1 98.56 139 LEU B CA 1
ATOM 2323 C C . LEU B 1 139 ? 0.359 -8.648 2.58 1 98.56 139 LEU B C 1
ATOM 2325 O O . LEU B 1 139 ? 1.357 -8.008 2.232 1 98.56 139 LEU B O 1
ATOM 2329 N N . LEU B 1 140 ? 0.377 -9.492 3.57 1 98.38 140 LEU B N 1
ATOM 2330 C CA . LEU B 1 140 ? 1.57 -9.672 4.391 1 98.38 140 LEU B CA 1
ATOM 2331 C C . LEU B 1 140 ? 2.709 -10.266 3.564 1 98.38 140 LEU B C 1
ATOM 2333 O O . LEU B 1 140 ? 3.842 -9.781 3.625 1 98.38 140 LEU B O 1
ATOM 2337 N N . HIS B 1 141 ? 2.424 -11.211 2.812 1 98.62 141 HIS B N 1
ATOM 2338 C CA . HIS B 1 141 ? 3.473 -11.883 2.049 1 98.62 141 HIS B CA 1
ATOM 2339 C C . HIS B 1 141 ? 3.955 -11.008 0.896 1 98.62 141 HIS B C 1
ATOM 2341 O O . HIS B 1 141 ? 5.137 -11.031 0.544 1 98.62 141 HIS B O 1
ATOM 2347 N N . LYS B 1 142 ? 3.049 -10.219 0.329 1 98.81 142 LYS B N 1
ATOM 2348 C CA . LYS B 1 142 ? 3.48 -9.297 -0.722 1 98.81 142 LYS B CA 1
ATOM 2349 C C . LYS B 1 142 ? 4.32 -8.164 -0.148 1 98.81 142 LYS B C 1
ATOM 2351 O O . LYS B 1 142 ? 5.238 -7.668 -0.809 1 98.81 142 LYS B O 1
ATOM 2356 N N . ALA B 1 143 ? 3.986 -7.832 1.072 1 98.88 143 ALA B N 1
ATOM 2357 C CA . ALA B 1 143 ? 4.805 -6.828 1.744 1 98.88 143 ALA B CA 1
ATOM 2358 C C . ALA B 1 143 ? 6.227 -7.336 1.967 1 98.88 143 ALA B C 1
ATOM 2360 O O . ALA B 1 143 ? 7.199 -6.613 1.736 1 98.88 143 ALA B O 1
ATOM 2361 N N . VAL B 1 144 ? 6.344 -8.555 2.41 1 98.94 144 VAL B N 1
ATOM 2362 C CA . VAL B 1 144 ? 7.652 -9.164 2.617 1 98.94 144 VAL B CA 1
ATOM 2363 C C . VAL B 1 144 ? 8.406 -9.234 1.291 1 98.94 144 VAL B C 1
ATOM 2365 O O . VAL B 1 144 ? 9.57 -8.844 1.211 1 98.94 144 VAL B O 1
ATOM 2368 N N . PHE B 1 145 ? 7.77 -9.695 0.249 1 98.94 145 PHE B N 1
ATOM 2369 C CA . PHE B 1 145 ? 8.359 -9.773 -1.084 1 98.94 145 PHE B CA 1
ATOM 2370 C C . PHE B 1 145 ? 8.875 -8.406 -1.524 1 98.94 145 PHE B C 1
ATOM 2372 O O . PHE B 1 145 ? 10.023 -8.281 -1.952 1 98.94 145 PHE B O 1
ATOM 2379 N N . ALA B 1 146 ? 8.07 -7.426 -1.372 1 98.94 146 ALA B N 1
ATOM 2380 C CA . ALA B 1 146 ? 8.406 -6.09 -1.857 1 98.94 146 ALA B CA 1
ATOM 2381 C C . ALA B 1 146 ? 9.531 -5.469 -1.037 1 98.94 146 ALA B C 1
ATOM 2383 O O . ALA B 1 146 ? 10.445 -4.855 -1.591 1 98.94 146 ALA B O 1
ATOM 2384 N N . ALA B 1 147 ? 9.484 -5.641 0.267 1 98.81 147 ALA B N 1
ATOM 2385 C CA . ALA B 1 147 ? 10.484 -5.043 1.15 1 98.81 147 ALA B CA 1
ATOM 2386 C C . ALA B 1 147 ? 11.859 -5.66 0.923 1 98.81 147 ALA B C 1
ATOM 2388 O O . ALA B 1 147 ? 12.859 -4.945 0.799 1 98.81 147 ALA B O 1
ATOM 2389 N N . VAL B 1 148 ? 11.867 -6.941 0.845 1 98.94 148 VAL B N 1
ATOM 2390 C CA . VAL B 1 148 ? 13.141 -7.633 0.682 1 98.94 148 VAL B CA 1
ATOM 2391 C C . VAL B 1 148 ? 13.711 -7.355 -0.709 1 98.94 148 VAL B C 1
ATOM 2393 O O . VAL B 1 148 ? 14.898 -7.059 -0.857 1 98.94 148 VAL B O 1
ATOM 2396 N N . THR B 1 149 ? 12.859 -7.449 -1.708 1 98.94 149 THR B N 1
ATOM 2397 C CA . THR B 1 149 ? 13.281 -7.133 -3.066 1 98.94 149 THR B CA 1
ATOM 2398 C C . THR B 1 149 ? 13.859 -5.719 -3.137 1 98.94 149 THR B C 1
ATOM 2400 O O . THR B 1 149 ? 14.93 -5.508 -3.709 1 98.94 149 THR B O 1
ATOM 2403 N N . GLY B 1 150 ? 13.141 -4.805 -2.566 1 98.56 150 GLY B N 1
ATOM 2404 C CA . GLY B 1 150 ? 13.586 -3.42 -2.596 1 98.56 150 GLY B CA 1
ATOM 2405 C C . GLY B 1 150 ? 14.906 -3.201 -1.879 1 98.56 150 GLY B C 1
ATOM 2406 O O . GLY B 1 150 ? 15.773 -2.473 -2.369 1 98.56 150 GLY B O 1
ATOM 2407 N N . TYR B 1 151 ? 14.992 -3.771 -0.737 1 97.94 151 TYR B N 1
ATOM 2408 C CA . TYR B 1 151 ? 16.219 -3.635 0.048 1 97.94 151 TYR B CA 1
ATOM 2409 C C . TYR B 1 151 ? 17.422 -4.137 -0.734 1 97.94 151 TYR B C 1
ATOM 2411 O O . TYR B 1 151 ? 18.453 -3.457 -0.801 1 97.94 151 TYR B O 1
ATOM 2419 N N . VAL B 1 152 ? 17.312 -5.27 -1.338 1 98.62 152 VAL B N 1
ATOM 2420 C CA . VAL B 1 152 ? 18.406 -5.887 -2.066 1 98.62 152 VAL B CA 1
ATOM 2421 C C . VAL B 1 152 ? 18.719 -5.07 -3.318 1 98.62 152 VAL B C 1
ATOM 2423 O O . VAL B 1 152 ? 19.891 -4.742 -3.58 1 98.62 152 VAL B O 1
ATOM 2426 N N . ALA B 1 153 ? 17.75 -4.707 -4.066 1 98.44 153 ALA B N 1
ATOM 2427 C CA . ALA B 1 153 ? 17.953 -3.93 -5.281 1 98.44 153 ALA B CA 1
ATOM 2428 C C . ALA B 1 153 ? 18.609 -2.59 -4.973 1 98.44 153 ALA B C 1
ATOM 2430 O O . ALA B 1 153 ? 19.594 -2.207 -5.625 1 98.44 153 ALA B O 1
ATOM 2431 N N . ASP B 1 154 ? 18.109 -1.921 -3.982 1 97.19 154 ASP B N 1
ATOM 2432 C CA . ASP B 1 154 ? 18.641 -0.607 -3.623 1 97.19 154 ASP B CA 1
ATOM 2433 C C . ASP B 1 154 ? 20.109 -0.698 -3.207 1 97.19 154 ASP B C 1
ATOM 2435 O O . ASP B 1 154 ? 20.922 0.159 -3.57 1 97.19 154 ASP B O 1
ATOM 2439 N N . A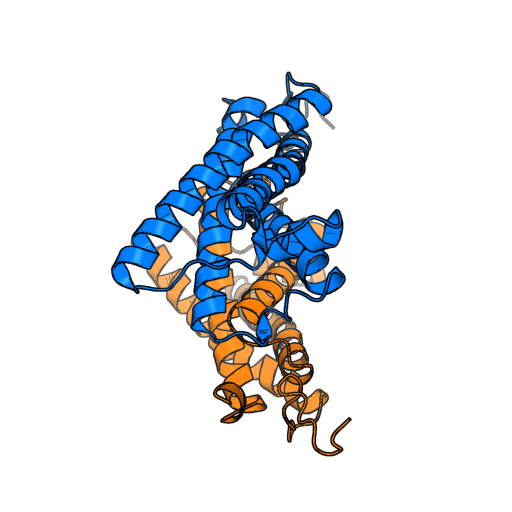RG B 1 155 ? 20.375 -1.682 -2.461 1 96.12 155 ARG B N 1
ATOM 2440 C CA . ARG B 1 155 ? 21.734 -1.83 -1.959 1 96.12 155 ARG B CA 1
ATOM 2441 C C . ARG B 1 155 ? 22.719 -2.09 -3.1 1 96.12 155 ARG B C 1
ATOM 2443 O O . ARG B 1 155 ? 23.828 -1.575 -3.094 1 96.12 155 ARG B O 1
ATOM 2450 N N . ILE B 1 156 ? 22.297 -2.855 -3.988 1 97.06 156 ILE B N 1
ATOM 2451 C CA . ILE B 1 156 ? 23.188 -3.201 -5.098 1 97.06 156 ILE B CA 1
ATOM 2452 C C . ILE B 1 156 ? 23.312 -2.012 -6.047 1 97.06 156 ILE B C 1
ATOM 2454 O O . ILE B 1 156 ? 24.406 -1.661 -6.477 1 97.06 156 ILE B O 1
ATOM 2458 N N . ILE B 1 157 ? 22.25 -1.355 -6.328 1 96.81 157 ILE B N 1
ATOM 2459 C CA . ILE B 1 157 ? 22.219 -0.342 -7.375 1 96.81 157 ILE B CA 1
ATOM 2460 C C . ILE B 1 157 ? 22.75 0.98 -6.84 1 96.81 157 ILE B C 1
ATOM 2462 O O . ILE B 1 157 ? 23.516 1.672 -7.527 1 96.81 157 ILE B O 1
ATOM 2466 N N . LEU B 1 158 ? 22.359 1.275 -5.617 1 92.19 158 LEU B N 1
ATOM 2467 C CA . LEU B 1 158 ? 22.719 2.59 -5.086 1 92.19 158 LEU B CA 1
ATOM 2468 C C . LEU B 1 158 ? 23.891 2.496 -4.121 1 92.19 158 LEU B C 1
ATOM 2470 O O . LEU B 1 158 ? 24.609 3.473 -3.924 1 92.19 158 LEU B O 1
ATOM 2474 N N . GLY B 1 159 ? 24.031 1.305 -3.555 1 78.81 159 GLY B N 1
ATOM 2475 C CA . GLY B 1 159 ? 25.141 1.129 -2.635 1 78.81 159 GLY B CA 1
ATOM 2476 C C . GLY B 1 159 ? 25.125 2.119 -1.484 1 78.81 159 GLY B C 1
ATOM 2477 O O . GLY B 1 159 ? 24.109 2.258 -0.793 1 78.81 159 GLY B O 1
ATOM 2478 N N . GLU B 1 160 ? 26.281 2.736 -1.432 1 63.44 160 GLU B N 1
ATOM 2479 C CA . GLU B 1 160 ? 26.562 3.67 -0.345 1 63.44 160 GLU B CA 1
ATOM 2480 C C . GLU B 1 160 ? 25.703 4.93 -0.465 1 63.44 160 GLU B C 1
ATOM 2482 O O . GLU B 1 160 ? 25.484 5.633 0.523 1 63.44 160 GLU B O 1
ATOM 2487 N N . ALA B 1 161 ? 25.141 5.102 -1.576 1 61.69 161 ALA B N 1
ATOM 2488 C CA . ALA B 1 161 ? 24.344 6.305 -1.799 1 61.69 161 ALA B CA 1
ATOM 2489 C C . ALA B 1 161 ? 23.031 6.238 -1.028 1 61.69 161 ALA B C 1
ATOM 2491 O O . ALA B 1 161 ? 22.406 7.27 -0.78 1 61.69 161 ALA B O 1
ATOM 2492 N N . LEU B 1 162 ? 22.609 5.102 -0.722 1 62.44 162 LEU B N 1
ATOM 2493 C CA . LEU B 1 162 ? 21.375 4.949 0.026 1 62.44 162 LEU B CA 1
ATOM 2494 C C . LEU B 1 162 ? 21.484 5.609 1.397 1 62.44 162 LEU B C 1
ATOM 2496 O O . LEU B 1 162 ? 2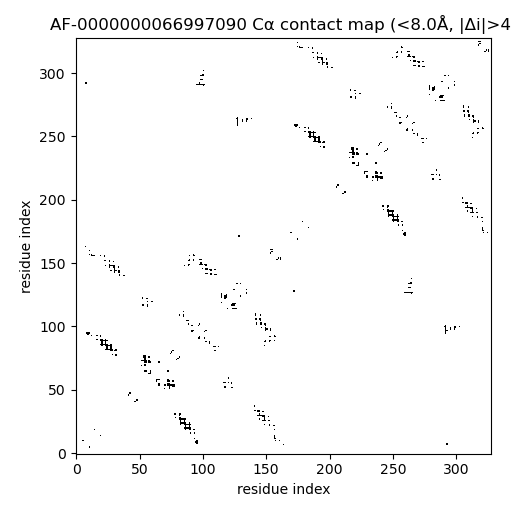0.484 6.074 1.946 1 62.44 162 LEU B O 1
ATOM 2500 N N . ASN B 1 163 ? 22.609 5.648 1.925 1 52.53 163 ASN B N 1
ATOM 2501 C CA . ASN B 1 163 ? 22.859 6.188 3.26 1 52.53 163 ASN B CA 1
ATOM 2502 C C . ASN B 1 163 ? 23.266 7.656 3.207 1 52.53 163 ASN B C 1
ATOM 2504 O O . ASN B 1 163 ? 23.516 8.273 4.242 1 52.53 163 ASN B O 1
ATOM 2508 N N . ALA B 1 164 ? 23.297 8.195 1.957 1 44.22 164 ALA B N 1
ATOM 2509 C CA . ALA B 1 164 ? 23.797 9.57 1.868 1 44.22 164 ALA B CA 1
ATOM 2510 C C . ALA B 1 164 ? 22.656 10.57 1.905 1 44.22 164 ALA B C 1
ATOM 2512 O O . ALA B 1 164 ? 21.531 10.258 1.497 1 44.22 164 ALA B O 1
#

Organism: NCBI:txid86049